Protein AF-A0A136WCU4-F1 (afdb_monomer)

Organism: NCBI:txid36847

InterPro domains:
  IPR000456 Large ribosomal subunit protein bL17 [MF_01368] (4-180)
  IPR000456 Large ribosomal subunit protein bL17 [PF01196] (19-180)
  IPR000456 Large ribosomal subunit protein bL17 [PTHR14413] (3-180)
  IPR036373 Large ribosomal subunit protein bL17 superfamily [G3DSA:3.90.1030.10] (2-180)
  IPR036373 Large ribosomal subunit protein bL17 superfamily [SSF64263] (2-180)

Structure (mmCIF, N/CA/C/O backbone):
data_AF-A0A136WCU4-F1
#
_entry.id   AF-A0A136WCU4-F1
#
loop_
_atom_site.group_PDB
_atom_site.id
_atom_site.type_symbol
_atom_site.label_atom_id
_atom_site.label_alt_id
_atom_site.label_comp_id
_atom_site.label_asym_id
_atom_site.label_entity_id
_atom_site.label_seq_id
_atom_site.pdbx_PDB_ins_code
_atom_site.Cartn_x
_atom_site.Cartn_y
_atom_site.Cartn_z
_atom_site.occupancy
_atom_site.B_iso_or_equiv
_atom_site.auth_seq_id
_atom_site.auth_comp_id
_atom_site.auth_asym_id
_atom_site.auth_atom_id
_atom_site.pdbx_PDB_model_num
ATOM 1 N N . MET A 1 1 ? 32.548 -11.029 -7.095 1.00 44.59 1 MET A N 1
ATOM 2 C CA . MET A 1 1 ? 31.681 -9.839 -7.270 1.00 44.59 1 MET A CA 1
ATOM 3 C C . MET A 1 1 ? 30.286 -10.159 -6.744 1.00 44.59 1 MET A C 1
ATOM 5 O O . MET A 1 1 ? 29.605 -10.978 -7.345 1.00 44.59 1 MET A O 1
ATOM 9 N N . HIS A 1 2 ? 29.850 -9.571 -5.626 1.00 55.06 2 HIS A N 1
ATOM 10 C CA . HIS A 1 2 ? 28.461 -9.727 -5.177 1.00 55.06 2 HIS A CA 1
ATOM 11 C C . HIS A 1 2 ? 27.546 -8.885 -6.073 1.00 55.06 2 HIS A C 1
ATOM 13 O O . HIS A 1 2 ? 27.591 -7.654 -6.037 1.00 55.06 2 HIS A O 1
ATOM 19 N N . ALA A 1 3 ? 26.736 -9.542 -6.905 1.00 59.09 3 ALA A N 1
ATOM 20 C CA . ALA A 1 3 ? 25.739 -8.862 -7.718 1.00 59.09 3 ALA A CA 1
ATOM 21 C C . ALA A 1 3 ? 24.751 -8.130 -6.799 1.00 59.09 3 ALA A C 1
ATOM 23 O O . ALA A 1 3 ? 24.166 -8.716 -5.886 1.00 59.09 3 ALA A O 1
ATOM 24 N N . SER A 1 4 ? 24.567 -6.830 -7.023 1.00 65.38 4 SER A N 1
ATOM 25 C CA . SER A 1 4 ? 23.583 -6.047 -6.281 1.00 65.38 4 SER A CA 1
ATOM 26 C C . SER A 1 4 ? 22.197 -6.615 -6.604 1.00 65.38 4 SER A C 1
ATOM 28 O O . SER A 1 4 ? 21.757 -6.524 -7.746 1.00 65.38 4 SER A O 1
ATOM 30 N N . GLY A 1 5 ? 21.494 -7.204 -5.632 1.00 81.25 5 GLY A N 1
ATOM 31 C CA . GLY A 1 5 ? 20.175 -7.840 -5.822 1.00 81.25 5 GLY A CA 1
ATOM 32 C C . GLY A 1 5 ? 19.015 -6.887 -6.174 1.00 81.25 5 GLY A C 1
ATOM 33 O O . GLY A 1 5 ? 17.860 -7.187 -5.877 1.00 81.25 5 GLY A O 1
ATOM 34 N N . TYR A 1 6 ? 19.308 -5.710 -6.734 1.00 86.31 6 TYR A N 1
ATOM 35 C CA . TYR A 1 6 ? 18.355 -4.683 -7.146 1.00 86.31 6 TYR A CA 1
ATOM 36 C C . TYR A 1 6 ? 18.928 -3.825 -8.285 1.00 86.31 6 TYR A C 1
ATOM 38 O O . TYR A 1 6 ? 20.135 -3.591 -8.371 1.00 86.31 6 TYR A O 1
ATOM 46 N N . ARG A 1 7 ? 18.055 -3.275 -9.135 1.00 91.06 7 ARG A N 1
ATOM 47 C CA . ARG A 1 7 ? 18.450 -2.331 -10.196 1.00 91.06 7 ARG A CA 1
ATOM 48 C C . ARG A 1 7 ? 18.682 -0.921 -9.648 1.00 91.06 7 ARG A C 1
ATOM 50 O O . ARG A 1 7 ? 17.898 -0.412 -8.850 1.00 91.06 7 ARG A O 1
ATOM 57 N N . LYS A 1 8 ? 19.723 -0.234 -10.138 1.00 90.69 8 LYS A N 1
ATOM 58 C CA . LYS A 1 8 ? 20.018 1.163 -9.752 1.00 90.69 8 LYS A CA 1
ATOM 59 C C . LYS A 1 8 ? 19.032 2.184 -10.340 1.00 90.69 8 LYS A C 1
ATOM 61 O O . LYS A 1 8 ? 18.871 3.251 -9.757 1.00 90.69 8 LYS A O 1
ATOM 66 N N . LEU A 1 9 ? 18.369 1.853 -11.455 1.00 92.31 9 LEU A N 1
ATOM 67 C CA . LEU A 1 9 ? 17.371 2.688 -12.150 1.00 92.31 9 LEU A CA 1
ATOM 68 C C . LEU A 1 9 ? 17.863 4.101 -12.528 1.00 92.31 9 LEU A C 1
ATOM 70 O O . LEU A 1 9 ? 17.045 5.005 -12.675 1.00 92.31 9 LEU A O 1
ATOM 74 N N . GLY A 1 10 ? 19.182 4.303 -12.637 1.00 93.06 10 GLY A N 1
ATOM 75 C CA . GLY A 1 10 ? 19.774 5.621 -12.892 1.00 93.06 10 GLY A CA 1
ATOM 76 C C . GLY A 1 10 ? 19.459 6.663 -11.810 1.00 93.06 10 GLY A C 1
ATOM 77 O O . GLY A 1 10 ? 19.387 7.846 -12.115 1.00 93.06 10 GLY A O 1
ATOM 78 N N . LYS A 1 11 ? 19.196 6.240 -10.564 1.00 94.94 11 LYS A N 1
ATOM 79 C CA . LYS A 1 11 ? 18.815 7.131 -9.455 1.00 94.94 11 LYS A CA 1
ATOM 80 C C . LYS A 1 11 ? 19.699 6.935 -8.231 1.00 94.94 11 LYS A C 1
ATOM 82 O O . LYS A 1 11 ? 20.112 5.812 -7.921 1.00 94.94 11 LYS A O 1
ATOM 87 N N . THR A 1 12 ? 19.911 8.025 -7.492 1.00 96.94 12 THR A N 1
ATOM 88 C CA . THR A 1 12 ? 20.533 7.976 -6.162 1.00 96.94 12 THR A CA 1
ATOM 89 C C . THR A 1 12 ? 19.658 7.178 -5.195 1.00 96.94 12 THR A C 1
ATOM 91 O O . THR A 1 12 ? 18.462 6.973 -5.422 1.00 96.94 12 THR A O 1
ATOM 94 N N . THR A 1 13 ? 20.243 6.691 -4.101 1.00 94.81 13 THR A N 1
ATOM 95 C CA . THR A 1 13 ? 19.531 5.833 -3.140 1.00 94.81 13 THR A CA 1
ATOM 96 C C . THR A 1 13 ? 18.240 6.464 -2.592 1.00 94.81 13 THR A C 1
ATOM 98 O O . THR A 1 13 ? 17.223 5.763 -2.613 1.00 94.81 13 THR A O 1
ATOM 101 N N . PRO A 1 14 ? 18.206 7.746 -2.163 1.00 97.00 14 PRO A N 1
ATOM 102 C CA . PRO A 1 14 ? 16.971 8.371 -1.680 1.00 97.00 14 PRO A CA 1
ATOM 103 C C . PRO A 1 14 ? 15.894 8.462 -2.767 1.00 97.00 14 PRO A C 1
ATOM 105 O O . PRO A 1 14 ? 14.764 8.023 -2.560 1.00 97.00 14 PRO A O 1
ATOM 108 N N . GLN A 1 15 ? 16.263 8.927 -3.965 1.00 97.56 15 GLN A N 1
ATOM 109 C CA . GLN A 1 15 ? 15.339 9.074 -5.095 1.00 97.56 15 GLN A CA 1
ATOM 110 C C . GLN A 1 15 ? 14.780 7.727 -5.563 1.00 97.56 15 GLN A C 1
ATOM 112 O O . GLN A 1 15 ? 13.595 7.609 -5.875 1.00 97.56 15 GLN A O 1
ATOM 117 N N . ARG A 1 16 ? 15.623 6.687 -5.599 1.00 96.38 16 ARG A N 1
ATOM 118 C CA . ARG A 1 16 ? 15.201 5.328 -5.953 1.00 96.38 16 ARG A CA 1
ATOM 119 C C . ARG A 1 16 ? 14.209 4.780 -4.933 1.00 96.38 16 ARG A C 1
ATOM 121 O O . ARG A 1 16 ? 13.190 4.223 -5.331 1.00 96.38 16 ARG A O 1
ATOM 128 N N . LYS A 1 17 ? 14.497 4.933 -3.634 1.00 95.88 17 LYS A N 1
ATOM 129 C CA . LYS A 1 17 ? 13.587 4.499 -2.565 1.00 95.88 17 LYS A CA 1
ATOM 130 C C . LYS A 1 17 ? 12.241 5.220 -2.674 1.00 95.88 17 LYS A C 1
ATOM 132 O O . LYS A 1 17 ? 11.222 4.542 -2.663 1.00 95.88 17 LYS A O 1
ATOM 137 N N . ALA A 1 18 ? 12.238 6.541 -2.852 1.00 97.69 18 ALA A N 1
ATOM 138 C CA . ALA A 1 18 ? 11.009 7.322 -2.996 1.00 97.69 18 ALA A CA 1
ATOM 139 C C . ALA A 1 18 ? 10.168 6.882 -4.207 1.00 97.69 18 ALA A C 1
ATOM 141 O O . ALA A 1 18 ? 8.975 6.617 -4.065 1.00 97.69 18 ALA A O 1
ATOM 142 N N . LEU A 1 19 ? 10.800 6.705 -5.376 1.00 97.62 19 LEU A N 1
ATOM 143 C CA . LEU A 1 19 ? 10.127 6.216 -6.584 1.00 97.62 19 LEU A CA 1
ATOM 144 C C . LEU A 1 19 ? 9.467 4.850 -6.355 1.00 97.62 19 LEU A C 1
ATOM 146 O O . LEU A 1 19 ? 8.300 4.666 -6.691 1.00 97.62 19 LEU A O 1
ATOM 150 N N . LEU A 1 20 ? 10.214 3.888 -5.803 1.00 97.69 20 LEU A N 1
ATOM 151 C CA . LEU A 1 20 ? 9.703 2.531 -5.605 1.00 97.69 20 LEU A CA 1
ATOM 152 C C . LEU A 1 20 ? 8.572 2.499 -4.573 1.00 97.69 20 LEU A C 1
ATOM 154 O O . LEU A 1 20 ? 7.568 1.837 -4.815 1.00 97.69 20 LEU A O 1
ATOM 158 N N . ARG A 1 21 ? 8.687 3.262 -3.478 1.00 98.06 21 ARG A N 1
ATOM 159 C CA . ARG A 1 21 ? 7.615 3.392 -2.477 1.00 98.06 21 ARG A CA 1
ATOM 160 C C . ARG A 1 21 ? 6.338 3.938 -3.091 1.00 98.06 21 ARG A C 1
ATOM 162 O O . ARG A 1 21 ? 5.270 3.380 -2.861 1.00 98.06 21 ARG A O 1
ATOM 169 N N . ASN A 1 22 ? 6.453 4.987 -3.904 1.00 98.19 22 ASN A N 1
ATOM 170 C CA . ASN A 1 22 ? 5.310 5.574 -4.591 1.00 98.19 22 ASN A CA 1
ATOM 171 C C . ASN A 1 22 ? 4.652 4.570 -5.549 1.00 98.19 22 ASN A C 1
ATOM 173 O O . ASN A 1 22 ? 3.450 4.348 -5.462 1.00 98.19 22 ASN A O 1
ATOM 177 N N . GLN A 1 23 ? 5.432 3.890 -6.395 1.00 98.25 23 GLN A N 1
ATOM 178 C CA . GLN A 1 23 ? 4.874 2.920 -7.341 1.00 98.25 23 GLN A CA 1
ATOM 179 C C . GLN A 1 23 ? 4.244 1.702 -6.657 1.00 98.25 23 GLN A C 1
ATOM 181 O O . GLN A 1 23 ? 3.182 1.257 -7.077 1.00 98.25 23 GLN A O 1
ATOM 186 N N . VAL A 1 24 ? 4.857 1.171 -5.598 1.00 98.56 24 VAL A N 1
ATOM 187 C CA . VAL A 1 24 ? 4.274 0.066 -4.820 1.00 98.56 24 VAL A CA 1
ATOM 188 C C . VAL A 1 24 ? 2.993 0.512 -4.117 1.00 98.56 24 VAL A C 1
ATOM 190 O O . VAL A 1 24 ? 2.011 -0.220 -4.158 1.00 98.56 24 VAL A O 1
ATOM 193 N N . THR A 1 25 ? 2.971 1.713 -3.528 1.00 98.44 25 THR A N 1
ATOM 194 C CA . THR A 1 25 ? 1.757 2.264 -2.900 1.00 98.44 25 THR A CA 1
ATOM 195 C C . THR A 1 25 ? 0.632 2.374 -3.929 1.00 98.44 25 THR A C 1
ATOM 197 O O . THR A 1 25 ? -0.451 1.850 -3.696 1.00 98.44 25 THR A O 1
ATOM 200 N N . ASN A 1 26 ? 0.909 2.943 -5.107 1.00 98.25 26 ASN A N 1
ATOM 201 C CA . ASN A 1 26 ? -0.080 3.064 -6.181 1.00 98.25 26 ASN A CA 1
ATOM 202 C C . ASN A 1 26 ? -0.554 1.700 -6.703 1.00 98.25 26 ASN A C 1
ATOM 204 O O . ASN A 1 26 ? -1.739 1.538 -6.976 1.00 98.25 26 ASN A O 1
ATOM 208 N N . LEU A 1 27 ? 0.342 0.712 -6.825 1.00 98.50 27 LEU A N 1
ATOM 209 C CA . LEU A 1 27 ? -0.033 -0.650 -7.221 1.00 98.50 27 LEU A CA 1
ATOM 210 C C . LEU A 1 27 ? -0.983 -1.288 -6.206 1.00 98.50 27 LEU A C 1
ATOM 212 O O . LEU A 1 27 ? -1.984 -1.871 -6.603 1.00 98.50 27 LEU A O 1
ATOM 216 N N . LEU A 1 28 ? -0.679 -1.188 -4.913 1.00 98.00 28 LEU A N 1
ATOM 217 C CA . LEU A 1 28 ? -1.496 -1.800 -3.862 1.00 98.00 28 LEU A CA 1
ATOM 218 C C . LEU A 1 28 ? -2.813 -1.050 -3.638 1.00 98.00 28 LEU A C 1
ATOM 220 O O . LEU A 1 28 ? -3.805 -1.659 -3.253 1.00 98.00 28 LEU A O 1
ATOM 224 N N . TYR A 1 29 ? -2.835 0.254 -3.914 1.00 97.69 29 TYR A N 1
ATOM 225 C CA . TYR A 1 29 ? -4.033 1.074 -3.803 1.00 97.69 29 TYR A CA 1
ATOM 226 C C . TYR A 1 29 ? -4.991 0.882 -4.992 1.00 97.69 29 TYR A C 1
ATOM 228 O O . TYR A 1 29 ? -6.172 0.619 -4.784 1.00 97.69 29 TYR A O 1
ATOM 236 N N . HIS A 1 30 ? -4.489 0.955 -6.231 1.00 96.81 30 HIS A N 1
ATOM 237 C CA . HIS A 1 30 ? -5.312 0.861 -7.447 1.00 96.81 30 HIS A CA 1
ATOM 238 C C . HIS A 1 30 ? -5.437 -0.559 -8.019 1.00 96.81 30 HIS A C 1
ATOM 240 O O . HIS A 1 30 ? -6.233 -0.795 -8.923 1.00 96.81 30 HIS A O 1
ATOM 246 N N . GLY A 1 31 ? -4.607 -1.502 -7.572 1.00 97.62 31 GLY A N 1
ATOM 247 C CA . GLY A 1 31 ? -4.539 -2.870 -8.095 1.00 97.62 31 GLY A CA 1
ATOM 248 C C . GLY A 1 31 ? -3.777 -3.023 -9.417 1.00 97.62 31 GLY A C 1
ATOM 249 O O . GLY A 1 31 ? -3.355 -4.130 -9.746 1.00 97.62 31 GLY A O 1
ATOM 250 N N . LYS A 1 32 ? -3.552 -1.936 -10.166 1.00 98.12 32 LYS A N 1
ATOM 251 C CA . LYS A 1 32 ? -2.838 -1.935 -11.451 1.00 98.12 32 LYS A CA 1
ATOM 252 C C . LYS A 1 32 ? -2.174 -0.591 -11.722 1.00 98.12 32 LYS A C 1
ATOM 254 O O . LYS A 1 32 ? -2.787 0.453 -11.525 1.00 98.12 32 LYS A O 1
ATOM 259 N N . ILE A 1 33 ? -0.941 -0.611 -12.231 1.00 98.44 33 ILE A N 1
ATOM 260 C CA . ILE A 1 33 ? -0.241 0.596 -12.697 1.00 98.44 33 ILE A CA 1
ATOM 261 C C . ILE A 1 33 ? 0.499 0.355 -14.014 1.00 98.44 33 ILE A C 1
ATOM 263 O O . ILE A 1 33 ? 0.986 -0.744 -14.288 1.00 98.44 33 ILE A O 1
ATOM 267 N N . LYS A 1 34 ? 0.632 1.416 -14.814 1.00 98.06 34 LYS A N 1
ATOM 268 C CA . LYS A 1 34 ? 1.477 1.452 -16.014 1.00 98.06 34 LYS A CA 1
ATOM 269 C C . LYS A 1 34 ? 2.865 1.987 -15.656 1.00 98.06 34 LYS A C 1
ATOM 271 O O . LYS A 1 34 ? 2.982 3.023 -15.005 1.00 98.06 34 LYS A O 1
ATOM 276 N N . THR A 1 35 ? 3.928 1.294 -16.054 1.00 97.50 35 THR A N 1
ATOM 277 C CA . THR A 1 35 ? 5.318 1.718 -15.801 1.00 97.50 35 THR A CA 1
ATOM 278 C C . THR A 1 35 ? 6.272 1.073 -16.812 1.00 97.50 35 THR A C 1
ATOM 280 O O . THR A 1 35 ? 5.841 0.332 -17.688 1.00 97.50 35 THR A O 1
ATOM 283 N N . THR A 1 36 ? 7.576 1.335 -16.718 1.00 97.00 36 THR A N 1
ATOM 284 C CA . THR A 1 36 ? 8.573 0.640 -17.546 1.00 97.00 36 THR A CA 1
ATOM 285 C C . THR A 1 36 ? 8.861 -0.759 -17.005 1.00 97.00 36 THR A C 1
ATOM 287 O O . THR A 1 36 ? 8.817 -0.984 -15.792 1.00 97.00 36 THR A O 1
ATOM 290 N N . GLU A 1 37 ? 9.240 -1.697 -17.876 1.00 96.88 37 GLU A N 1
ATOM 291 C CA . GLU A 1 37 ? 9.542 -3.084 -17.484 1.00 96.88 37 GLU A CA 1
ATOM 292 C C . GLU A 1 37 ? 10.589 -3.161 -16.358 1.00 96.88 37 GLU A C 1
ATOM 294 O O . GLU A 1 37 ? 10.447 -3.911 -15.388 1.00 96.88 37 GLU A O 1
ATOM 299 N N . THR A 1 38 ? 11.638 -2.342 -16.457 1.00 95.88 38 THR A N 1
ATOM 300 C CA . THR A 1 38 ? 12.725 -2.282 -15.472 1.00 95.88 38 THR A CA 1
ATOM 301 C C . THR A 1 38 ? 12.241 -1.860 -14.088 1.00 95.88 38 THR A C 1
ATOM 303 O O . THR A 1 38 ? 12.689 -2.424 -13.090 1.00 95.88 38 THR A O 1
ATOM 306 N N . ARG A 1 39 ? 11.308 -0.903 -14.021 1.00 97.12 39 ARG A N 1
ATOM 307 C CA . ARG A 1 39 ? 10.692 -0.446 -12.771 1.00 97.12 39 ARG A CA 1
ATOM 308 C C . ARG A 1 39 ? 9.704 -1.480 -12.240 1.00 97.12 39 ARG A C 1
ATOM 310 O O . ARG A 1 39 ? 9.768 -1.806 -11.060 1.00 97.12 39 ARG A O 1
ATOM 317 N N . ALA A 1 40 ? 8.862 -2.058 -13.100 1.00 98.12 40 ALA A N 1
ATOM 318 C CA . ALA A 1 40 ? 7.891 -3.083 -12.712 1.00 98.12 40 ALA A CA 1
ATOM 319 C C . ALA A 1 40 ? 8.548 -4.291 -12.035 1.00 98.12 40 ALA A C 1
ATOM 321 O O . ALA A 1 40 ? 8.037 -4.779 -11.032 1.00 98.12 40 ALA A O 1
ATOM 322 N N . LYS A 1 41 ? 9.711 -4.746 -12.522 1.00 97.06 41 LYS A N 1
ATOM 323 C CA . LYS A 1 41 ? 10.448 -5.858 -11.895 1.00 97.06 41 LYS A CA 1
ATOM 324 C C . LYS A 1 41 ? 10.911 -5.533 -10.467 1.00 97.06 41 LYS A C 1
ATOM 326 O O . LYS A 1 41 ? 10.884 -6.414 -9.611 1.00 97.06 41 LYS A O 1
ATOM 331 N N . GLU A 1 42 ? 11.295 -4.286 -10.188 1.00 97.25 42 GLU A N 1
ATOM 332 C CA . GLU A 1 42 ? 11.630 -3.851 -8.823 1.00 97.25 42 GLU A CA 1
ATOM 333 C C . GLU A 1 42 ? 10.387 -3.665 -7.948 1.00 97.25 42 GLU A C 1
ATOM 335 O O . GLU A 1 42 ? 10.406 -4.052 -6.781 1.00 97.25 42 GLU A O 1
ATOM 340 N N . VAL A 1 43 ? 9.302 -3.122 -8.511 1.00 98.06 43 VAL A N 1
ATOM 341 C CA . VAL A 1 43 ? 8.011 -2.977 -7.820 1.00 98.06 43 VAL A CA 1
ATOM 342 C C . VAL A 1 43 ? 7.472 -4.347 -7.416 1.00 98.06 43 VAL A C 1
ATOM 344 O O . VAL A 1 43 ? 7.177 -4.537 -6.241 1.00 98.06 43 VAL A O 1
ATOM 347 N N . ARG A 1 44 ? 7.443 -5.326 -8.334 1.00 98.00 44 ARG A N 1
ATOM 348 C CA . ARG A 1 44 ? 7.066 -6.725 -8.059 1.00 98.00 44 ARG A CA 1
ATOM 349 C C . ARG A 1 44 ? 7.850 -7.278 -6.873 1.00 98.00 44 ARG A C 1
ATOM 351 O O . ARG A 1 44 ? 7.252 -7.740 -5.913 1.00 98.00 44 ARG A O 1
ATOM 358 N N . ARG A 1 45 ? 9.185 -7.181 -6.892 1.00 96.56 45 ARG A N 1
ATOM 359 C CA . ARG A 1 45 ? 10.050 -7.725 -5.825 1.00 96.56 45 ARG A CA 1
ATOM 360 C C . ARG A 1 45 ? 9.665 -7.225 -4.428 1.00 96.56 45 ARG A C 1
ATOM 362 O O . ARG A 1 45 ? 9.873 -7.936 -3.448 1.00 96.56 45 ARG A O 1
ATOM 369 N N . ILE A 1 46 ? 9.168 -5.995 -4.329 1.00 97.31 46 ILE A N 1
ATOM 370 C CA . ILE A 1 46 ? 8.779 -5.378 -3.061 1.00 97.31 46 ILE A CA 1
ATOM 371 C C . ILE A 1 46 ? 7.314 -5.676 -2.738 1.00 97.31 46 ILE A C 1
ATOM 373 O O . ILE A 1 46 ? 7.029 -6.116 -1.628 1.00 97.31 46 ILE A O 1
ATOM 377 N N . ALA A 1 47 ? 6.411 -5.492 -3.702 1.00 98.12 47 ALA A N 1
ATOM 378 C CA . ALA A 1 47 ? 4.984 -5.750 -3.544 1.00 98.12 47 ALA A CA 1
ATOM 379 C C . ALA A 1 47 ? 4.715 -7.195 -3.105 1.00 98.12 47 ALA A C 1
ATOM 381 O O . ALA A 1 47 ? 3.959 -7.401 -2.163 1.00 98.12 47 ALA A O 1
ATOM 382 N N . GLU A 1 48 ? 5.405 -8.178 -3.695 1.00 97.94 48 GLU A N 1
ATOM 383 C CA . GLU A 1 48 ? 5.267 -9.591 -3.317 1.00 97.94 48 GLU A CA 1
ATOM 384 C C . GLU A 1 48 ? 5.560 -9.810 -1.824 1.00 97.94 48 GLU A C 1
ATOM 386 O O . GLU A 1 48 ? 4.814 -10.501 -1.139 1.00 97.94 48 GLU A O 1
ATOM 391 N N . LYS A 1 49 ? 6.600 -9.159 -1.285 1.00 97.50 49 LYS A N 1
ATOM 392 C CA . LYS A 1 49 ? 6.958 -9.275 0.138 1.00 97.50 49 LYS A CA 1
ATOM 393 C C . LYS A 1 49 ? 5.909 -8.649 1.051 1.00 97.50 49 LYS A C 1
ATOM 395 O O . LYS A 1 49 ? 5.584 -9.230 2.081 1.00 97.50 49 LYS A O 1
ATOM 400 N N . LEU A 1 50 ? 5.400 -7.471 0.688 1.00 98.12 50 LEU A N 1
ATOM 401 C CA . LEU A 1 50 ? 4.378 -6.782 1.480 1.00 98.12 50 LEU A CA 1
ATOM 402 C C . LEU A 1 50 ? 3.056 -7.557 1.475 1.00 98.12 50 LEU A C 1
ATOM 404 O O . LEU A 1 50 ? 2.431 -7.687 2.523 1.00 98.12 50 LEU A O 1
ATOM 408 N N . ILE A 1 51 ? 2.665 -8.121 0.328 1.00 98.19 51 ILE A N 1
ATOM 409 C CA . ILE A 1 51 ? 1.469 -8.964 0.226 1.00 98.19 51 ILE A CA 1
ATOM 410 C C . ILE A 1 51 ? 1.642 -10.230 1.069 1.00 98.19 51 ILE A C 1
ATOM 412 O O . ILE A 1 51 ? 0.743 -10.542 1.837 1.00 98.19 51 ILE A O 1
ATOM 416 N N . THR A 1 52 ? 2.802 -10.900 1.038 1.00 98.06 52 THR A N 1
ATOM 417 C CA . THR A 1 52 ? 3.059 -12.060 1.916 1.00 98.06 52 THR A CA 1
ATOM 418 C C . THR A 1 52 ? 2.884 -11.720 3.397 1.00 98.06 52 THR A C 1
ATOM 420 O O . THR A 1 52 ? 2.254 -12.484 4.126 1.00 98.06 52 THR A O 1
ATOM 423 N N . ILE A 1 53 ? 3.421 -10.580 3.851 1.00 97.81 53 ILE A N 1
ATOM 424 C CA . ILE A 1 53 ? 3.261 -10.124 5.241 1.00 97.81 53 ILE A CA 1
ATOM 425 C C . ILE A 1 53 ? 1.774 -9.927 5.568 1.00 97.81 53 ILE A C 1
ATOM 427 O O . ILE A 1 53 ? 1.306 -10.395 6.604 1.00 97.81 53 ILE A O 1
ATOM 431 N N . ALA A 1 54 ? 1.028 -9.274 4.674 1.00 97.88 54 ALA A N 1
ATOM 432 C CA . ALA A 1 54 ? -0.396 -9.029 4.866 1.00 97.88 54 ALA A CA 1
ATOM 433 C C . ALA A 1 54 ? -1.216 -10.330 4.892 1.00 97.88 54 ALA A C 1
ATOM 435 O O . ALA A 1 54 ? -2.037 -10.506 5.785 1.00 97.88 54 ALA A O 1
ATOM 436 N N . VAL A 1 55 ? -0.962 -11.260 3.964 1.00 97.75 55 VAL A N 1
ATOM 437 C CA . VAL A 1 55 ? -1.636 -12.570 3.886 1.00 97.75 55 VAL A CA 1
ATOM 438 C C . VAL A 1 55 ? -1.416 -13.379 5.157 1.00 97.75 55 VAL A C 1
ATOM 440 O O . VAL A 1 55 ? -2.370 -13.932 5.695 1.00 97.75 55 VAL A O 1
ATOM 443 N N . LYS A 1 56 ? -0.180 -13.408 5.668 1.00 96.44 56 LYS A N 1
ATOM 444 C CA . LYS A 1 56 ? 0.166 -14.167 6.873 1.00 96.44 56 LYS A CA 1
ATOM 445 C C . LYS 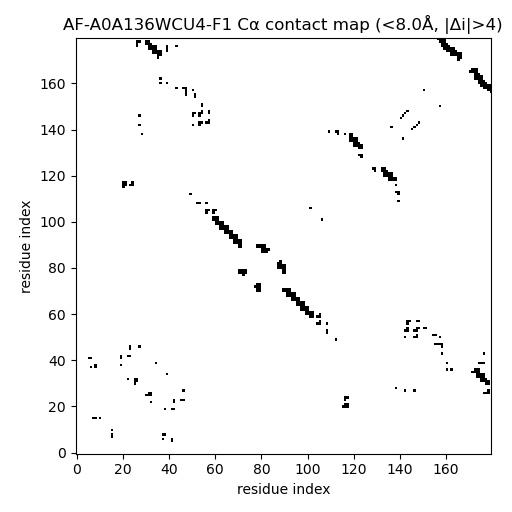A 1 56 ? -0.556 -13.661 8.126 1.00 96.44 56 LYS A C 1
ATOM 447 O O . LYS A 1 56 ? -0.900 -14.460 8.988 1.00 96.44 56 LYS A O 1
ATOM 452 N N . GLU A 1 57 ? -0.769 -12.352 8.237 1.00 97.12 57 GLU A N 1
ATOM 453 C CA . GLU A 1 57 ? -1.263 -11.722 9.469 1.00 97.12 57 GLU A CA 1
ATOM 454 C C . GLU A 1 57 ? -2.715 -11.222 9.368 1.00 97.12 57 GLU A C 1
ATOM 456 O O . GLU A 1 57 ? -3.204 -10.604 10.314 1.00 97.12 57 GLU A O 1
ATOM 461 N N . LYS A 1 58 ? -3.426 -11.471 8.255 1.00 95.19 58 LYS A N 1
ATOM 462 C CA . LYS A 1 58 ? -4.760 -10.889 8.009 1.00 95.19 58 LYS A CA 1
ATOM 463 C C . LYS A 1 58 ? -5.779 -11.201 9.112 1.00 95.19 58 LYS A C 1
ATOM 465 O O . LYS A 1 58 ? -6.532 -10.309 9.486 1.00 95.19 58 LYS A O 1
ATOM 470 N N . ASP A 1 59 ? -5.754 -12.425 9.647 1.00 95.50 59 ASP A N 1
ATOM 471 C CA . ASP A 1 59 ? -6.717 -12.937 10.639 1.00 95.50 59 ASP A CA 1
ATOM 472 C C . ASP A 1 59 ? -6.217 -12.800 12.081 1.00 95.50 59 ASP A C 1
ATOM 474 O O . ASP A 1 59 ? -6.864 -13.234 13.031 1.00 95.50 59 ASP A O 1
ATOM 478 N N . ASN A 1 60 ? -5.039 -12.208 12.274 1.00 96.06 60 ASN A N 1
ATOM 479 C CA . ASN A 1 60 ? -4.399 -12.159 13.577 1.00 96.06 60 ASN A CA 1
ATOM 480 C C . ASN A 1 60 ? -4.823 -10.913 14.372 1.00 96.06 60 ASN A C 1
ATOM 482 O O . ASN A 1 60 ? -4.037 -10.009 14.668 1.00 96.06 60 ASN A O 1
ATOM 486 N N . PHE A 1 61 ? -6.107 -10.862 14.704 1.00 96.12 61 PHE A N 1
ATOM 487 C CA . PHE A 1 61 ? -6.719 -9.805 15.501 1.00 96.12 61 PHE A CA 1
ATOM 488 C C . PHE A 1 61 ? -7.690 -10.377 16.533 1.00 96.12 61 PHE A C 1
ATOM 490 O O . PHE A 1 61 ? -7.959 -11.578 16.570 1.00 96.12 61 PHE A O 1
ATOM 497 N N . GLU A 1 62 ? -8.154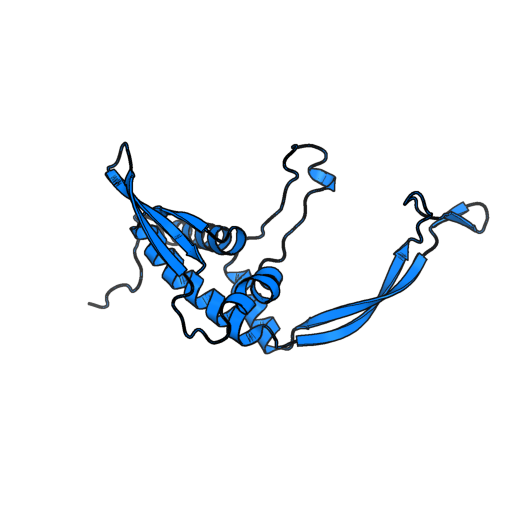 -9.512 17.421 1.00 95.12 62 GLU A N 1
ATOM 498 C CA . GLU A 1 62 ? -9.255 -9.763 18.344 1.00 95.12 62 GLU A CA 1
ATOM 499 C C . GLU A 1 62 ? -10.347 -8.719 18.107 1.00 95.12 62 GLU A C 1
ATOM 501 O O . GLU A 1 62 ? -10.060 -7.572 17.763 1.00 95.12 62 GLU A O 1
ATOM 506 N N . GLU A 1 63 ? -11.604 -9.117 18.249 1.00 93.94 63 GLU A N 1
ATOM 507 C CA . GLU A 1 63 ? -12.729 -8.194 18.164 1.00 93.94 63 GLU A CA 1
ATOM 508 C C . GLU A 1 63 ? -13.046 -7.677 19.562 1.00 93.94 63 GLU A C 1
ATOM 510 O O . GLU A 1 63 ? -13.284 -8.454 20.486 1.00 93.94 63 GLU A O 1
ATOM 515 N N . VAL A 1 64 ? -13.009 -6.355 19.726 1.00 92.44 64 VAL A N 1
ATOM 516 C CA . VAL A 1 64 ? -13.301 -5.698 21.002 1.00 92.44 64 VAL A CA 1
ATOM 517 C C . VAL A 1 64 ? -14.507 -4.790 20.816 1.00 92.44 64 VAL A C 1
ATOM 519 O O . VAL A 1 64 ? -14.534 -3.963 19.900 1.00 92.44 64 VAL A O 1
ATOM 522 N N . GLU A 1 65 ? -15.502 -4.928 21.694 1.00 91.44 65 GLU A N 1
ATOM 523 C CA . GLU A 1 65 ? -16.598 -3.967 21.791 1.00 91.44 65 GLU A CA 1
ATOM 524 C C . GLU A 1 65 ? -16.089 -2.684 22.449 1.00 91.44 65 GLU A C 1
ATOM 526 O O . GLU A 1 65 ? -15.673 -2.680 23.607 1.00 91.44 65 GLU A O 1
ATOM 531 N N . VA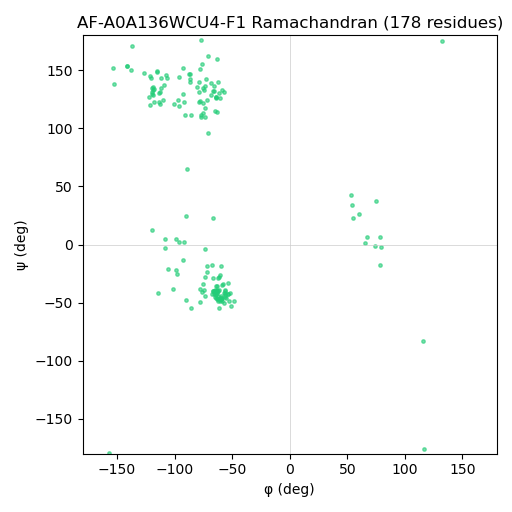L A 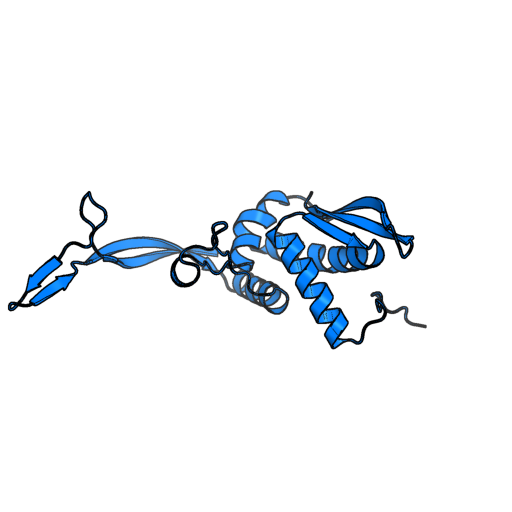1 66 ? -16.142 -1.579 21.713 1.00 88.81 66 VAL A N 1
ATOM 532 C CA . VAL A 1 66 ? -15.818 -0.251 22.232 1.00 88.81 66 VAL A CA 1
ATOM 533 C C . VAL A 1 66 ? -17.089 0.585 22.251 1.00 88.81 66 VAL A C 1
ATOM 535 O O . VAL A 1 66 ? -17.828 0.655 21.265 1.00 88.81 66 VAL A O 1
ATOM 538 N N . THR A 1 67 ? -17.355 1.237 23.379 1.00 88.06 67 THR A N 1
ATOM 539 C CA . THR A 1 67 ? -18.449 2.199 23.507 1.00 88.06 67 THR A CA 1
ATOM 540 C C . THR A 1 67 ? -18.038 3.530 22.884 1.00 88.06 67 THR A C 1
ATOM 542 O O . THR A 1 67 ? -17.029 4.135 23.242 1.00 88.06 67 THR A O 1
ATOM 545 N N . ALA A 1 68 ? -18.816 3.997 21.910 1.00 85.50 68 ALA A N 1
ATOM 546 C CA . ALA A 1 68 ? -18.595 5.274 21.246 1.00 85.50 68 ALA A CA 1
ATOM 547 C C . ALA A 1 68 ? -19.802 6.190 21.453 1.00 85.50 68 ALA A C 1
ATOM 549 O O . ALA A 1 68 ? -20.936 5.815 21.156 1.00 85.50 68 ALA A O 1
ATOM 550 N N . LYS A 1 69 ? -19.551 7.425 21.899 1.00 86.81 69 LYS A N 1
ATOM 551 C CA . LYS A 1 69 ? -20.577 8.471 21.973 1.00 86.81 69 LYS A CA 1
ATOM 552 C C . LYS A 1 69 ? -20.819 9.036 20.580 1.00 86.81 69 LYS A C 1
ATOM 554 O O . LYS A 1 69 ? -19.954 9.704 20.010 1.00 86.81 69 LYS A O 1
ATOM 559 N N . VAL A 1 70 ? -21.991 8.767 20.017 1.00 85.12 70 VAL A N 1
ATOM 560 C CA . VAL A 1 70 ? -22.388 9.258 18.694 1.00 85.12 70 VAL A CA 1
ATOM 561 C C . VAL A 1 70 ? -23.520 10.258 18.869 1.00 85.12 70 VAL A C 1
ATOM 563 O O . VAL A 1 70 ? -24.444 10.031 19.636 1.00 85.12 70 VAL A O 1
ATOM 566 N N . ALA A 1 71 ? -23.448 11.398 18.181 1.00 85.69 71 ALA A N 1
ATOM 567 C CA . ALA A 1 71 ? -24.514 12.392 18.261 1.00 85.69 71 ALA A CA 1
ATOM 568 C C . ALA A 1 71 ? -25.813 11.815 17.684 1.00 85.69 71 ALA A C 1
ATOM 570 O O . ALA A 1 71 ? -25.823 11.386 16.525 1.00 85.69 71 ALA A O 1
ATOM 571 N N . LYS A 1 72 ? -26.894 11.871 18.464 1.00 85.75 72 LYS A N 1
ATOM 572 C CA . LYS A 1 72 ? -28.227 11.459 18.035 1.00 85.75 72 LYS A CA 1
ATOM 573 C C . LYS A 1 72 ? -28.665 12.327 16.861 1.00 85.75 72 LYS A C 1
ATOM 575 O O . LYS A 1 72 ? -28.541 13.557 16.908 1.00 85.75 72 LYS A O 1
ATOM 580 N N . LYS A 1 73 ? -29.134 11.699 15.785 1.00 86.12 73 LYS A N 1
ATOM 581 C CA . LYS A 1 73 ? -29.634 12.386 14.588 1.00 86.12 73 LYS A CA 1
ATOM 582 C C . LYS A 1 73 ? -31.137 12.175 14.451 1.00 86.12 73 LYS A C 1
ATOM 584 O O . LYS A 1 73 ? -31.634 11.106 14.787 1.00 86.12 73 LYS A O 1
ATOM 589 N N . ASP A 1 74 ? -31.840 13.197 13.979 1.00 86.00 74 ASP A N 1
ATOM 590 C CA . ASP A 1 74 ? -33.245 13.095 13.584 1.00 86.00 74 ASP A CA 1
ATOM 591 C C . ASP A 1 74 ? -33.394 12.421 12.205 1.00 86.00 74 ASP A C 1
ATOM 593 O O . ASP A 1 74 ? -32.404 12.128 11.528 1.00 86.00 74 ASP A O 1
ATOM 597 N N . ALA A 1 75 ? -34.636 12.193 11.768 1.00 81.62 75 ALA A N 1
ATOM 598 C CA . ALA A 1 75 ? -34.942 11.581 10.470 1.00 81.62 75 ALA A CA 1
ATOM 599 C C . ALA A 1 75 ? -34.396 12.377 9.264 1.00 81.62 75 ALA A C 1
ATOM 601 O O . ALA A 1 75 ? -34.232 11.821 8.182 1.00 81.62 75 ALA A O 1
ATOM 602 N N . SER A 1 76 ? -34.069 13.661 9.451 1.00 76.50 76 SER A N 1
ATOM 603 C CA . SER A 1 76 ? -33.461 14.530 8.433 1.00 76.50 76 SER A CA 1
ATOM 604 C C . SER A 1 76 ? -31.924 14.531 8.469 1.00 76.50 76 SER A C 1
ATOM 606 O O . SER A 1 76 ? -31.272 15.243 7.705 1.00 76.50 76 SER A O 1
ATOM 608 N N . GLY A 1 77 ? -31.320 13.733 9.359 1.00 76.69 77 GLY A N 1
ATOM 609 C CA . GLY A 1 77 ? -29.872 13.614 9.523 1.00 76.69 77 GLY A CA 1
ATOM 610 C C . GLY A 1 77 ? -29.229 14.759 10.314 1.00 76.69 77 GLY A C 1
ATOM 611 O O . GLY A 1 77 ? -27.996 14.809 10.427 1.00 76.69 77 GLY A O 1
ATOM 612 N N . LYS A 1 78 ? -30.030 15.666 10.886 1.00 82.38 78 LYS A N 1
ATOM 613 C CA . LYS A 1 78 ? -29.555 16.783 11.706 1.00 82.38 78 LYS A CA 1
ATOM 614 C C . LYS A 1 78 ? -29.394 16.329 13.155 1.00 82.38 78 LYS A C 1
ATOM 616 O O . LYS A 1 78 ? -30.104 15.462 13.648 1.00 82.38 78 LYS A O 1
ATOM 621 N N . ARG A 1 79 ? -28.403 16.894 13.849 1.00 87.56 79 ARG A N 1
ATOM 622 C CA . ARG A 1 79 ? -28.132 16.583 15.261 1.00 87.56 79 ARG A CA 1
ATOM 623 C C . ARG A 1 79 ? -29.303 17.021 16.138 1.00 87.56 79 ARG A C 1
ATOM 625 O O . ARG A 1 79 ? -29.663 18.200 16.112 1.00 87.56 79 ARG A O 1
ATOM 632 N N . VAL A 1 80 ? -29.811 16.100 16.950 1.00 86.06 80 VAL A N 1
ATOM 633 C CA . VAL A 1 80 ? -30.817 16.386 17.972 1.00 86.06 80 VAL A CA 1
ATOM 634 C C . VAL A 1 80 ? -30.176 17.247 19.055 1.00 86.06 80 VAL A C 1
ATOM 636 O O . VAL A 1 80 ? -29.093 16.939 19.564 1.00 86.06 80 VAL A O 1
ATOM 639 N N . LYS A 1 81 ? -30.831 18.365 19.371 1.00 86.25 81 LYS A N 1
ATOM 640 C CA . LYS A 1 81 ? -30.410 19.283 20.427 1.00 86.25 81 LYS A CA 1
ATOM 641 C C . LYS A 1 81 ? -31.489 19.367 21.492 1.00 86.25 81 LYS A C 1
ATOM 643 O O . LYS A 1 81 ? -32.654 19.547 21.154 1.00 86.25 81 LYS A O 1
ATOM 648 N N . GLU A 1 82 ? -31.074 19.323 22.745 1.00 87.62 82 GLU A N 1
ATOM 649 C CA . GLU A 1 82 ? -31.928 19.509 23.913 1.00 87.62 82 GLU A CA 1
ATOM 650 C C . GLU A 1 82 ? -31.512 20.784 24.655 1.00 87.62 82 GLU A C 1
ATOM 652 O O . GLU A 1 82 ? -30.353 21.202 24.586 1.00 87.62 82 GLU A O 1
ATOM 657 N N . VAL A 1 83 ? -32.458 21.458 25.311 1.00 83.56 83 VAL A N 1
ATOM 658 C CA . VAL A 1 83 ? -32.166 22.658 26.103 1.00 83.56 83 VAL A CA 1
ATOM 659 C C . VAL A 1 83 ? -31.876 22.232 27.534 1.00 83.56 83 VAL A C 1
ATOM 661 O O . VAL A 1 83 ? -32.780 21.822 28.250 1.00 83.56 83 VAL A O 1
ATOM 664 N N . VAL A 1 84 ? -30.624 22.381 27.961 1.00 80.25 84 VAL A N 1
ATOM 665 C CA . VAL A 1 84 ? -30.203 22.155 29.347 1.00 80.25 84 VAL A CA 1
ATOM 666 C C . VAL A 1 84 ? -29.681 23.484 29.884 1.00 80.25 84 VAL A C 1
ATOM 668 O O . VAL A 1 84 ? -28.791 24.091 29.285 1.00 80.25 84 VAL A O 1
ATOM 671 N N . ASN A 1 85 ? -30.263 23.978 30.980 1.00 78.69 85 ASN A N 1
ATOM 672 C CA . ASN A 1 85 ? -29.907 25.262 31.606 1.00 78.69 85 ASN A CA 1
ATOM 673 C C . ASN A 1 85 ? -29.937 26.458 30.628 1.00 78.69 85 ASN A C 1
ATOM 675 O O . ASN A 1 85 ? -29.013 27.269 30.578 1.00 78.69 85 ASN A O 1
ATOM 679 N N . GLY A 1 86 ? -30.967 26.527 29.776 1.00 82.69 86 GLY A N 1
ATOM 680 C CA . GLY A 1 86 ? -31.144 27.603 28.790 1.00 82.69 86 GLY A CA 1
ATOM 681 C C . GLY A 1 86 ? -30.206 27.547 27.574 1.00 82.69 86 GLY A C 1
ATOM 682 O O . GLY A 1 86 ? -30.338 28.366 26.664 1.00 82.69 86 GLY A O 1
ATOM 683 N N . LYS A 1 87 ? -29.285 26.573 27.499 1.00 80.06 87 LYS A N 1
ATOM 684 C CA . LYS A 1 87 ? -28.371 26.377 26.360 1.00 80.06 87 LYS A CA 1
ATOM 685 C C . LYS A 1 87 ? -28.740 25.118 25.572 1.00 80.06 87 LYS A C 1
ATOM 687 O O . LYS A 1 87 ? -29.019 24.070 26.143 1.00 80.06 87 LYS A O 1
ATOM 692 N N . LYS A 1 88 ? -28.714 25.207 24.236 1.00 84.69 88 LYS A N 1
ATOM 693 C CA . LYS A 1 88 ? -28.953 24.065 23.333 1.00 84.69 88 LYS A CA 1
ATOM 694 C C . LYS A 1 88 ? -27.708 23.173 23.259 1.00 84.69 88 LYS A C 1
ATOM 696 O O . LYS A 1 88 ? -26.719 23.563 22.635 1.00 84.69 88 LYS A O 1
ATOM 701 N N . VAL A 1 89 ? -27.775 21.975 23.828 1.00 84.50 89 VAL A N 1
ATOM 702 C CA . VAL A 1 89 ? -26.696 20.974 23.857 1.00 84.50 89 VAL A CA 1
ATOM 703 C C . VAL A 1 89 ? -27.032 19.817 22.911 1.00 84.50 89 VAL A C 1
ATOM 705 O O . VAL A 1 89 ? -28.196 19.499 22.704 1.00 84.50 89 VAL A O 1
ATOM 708 N N . THR A 1 90 ? -26.024 19.216 22.270 1.00 84.00 90 THR A N 1
ATOM 709 C CA . THR A 1 90 ? -26.227 18.045 21.392 1.00 84.00 90 THR A CA 1
ATOM 710 C C . THR A 1 90 ? -26.388 16.786 22.234 1.00 84.00 90 THR A C 1
ATOM 712 O O . THR A 1 90 ? -25.552 16.537 23.100 1.00 84.00 90 THR A O 1
ATOM 715 N N . VAL A 1 91 ? -27.418 15.992 21.946 1.00 86.25 91 VAL A N 1
ATOM 716 C CA . VAL A 1 91 ? -27.651 14.704 22.611 1.00 86.25 91 VAL A CA 1
ATOM 717 C C . VAL A 1 91 ? -26.760 13.636 21.974 1.00 86.25 91 VAL A C 1
ATOM 719 O O . VAL A 1 91 ? -26.630 13.580 20.747 1.00 86.25 91 VAL A O 1
ATOM 722 N N . TYR A 1 92 ? -26.129 12.802 22.799 1.00 86.00 92 TYR A N 1
ATOM 723 C CA . TYR A 1 92 ? -25.276 11.698 22.362 1.00 86.00 92 TYR A CA 1
ATOM 724 C C . TYR A 1 92 ? -25.858 10.375 22.849 1.00 86.00 92 TYR A C 1
ATOM 726 O O . TYR A 1 92 ? -26.177 10.255 24.027 1.00 86.00 92 TYR A O 1
ATOM 734 N N . ASP A 1 93 ? -25.935 9.397 21.954 1.00 85.38 93 ASP A N 1
ATOM 735 C CA . ASP A 1 93 ? -26.251 8.014 22.290 1.00 85.38 93 ASP A CA 1
ATOM 736 C C . ASP A 1 93 ? -24.942 7.224 22.444 1.00 85.38 93 ASP A C 1
ATOM 738 O O . ASP A 1 93 ? -23.959 7.457 21.724 1.00 85.38 93 ASP A O 1
ATOM 742 N N . GLU A 1 94 ? -24.917 6.286 23.388 1.00 85.69 94 GLU A N 1
ATOM 743 C CA . GLU A 1 94 ? -23.815 5.337 23.531 1.00 85.69 94 GLU A CA 1
ATOM 744 C C . GLU A 1 94 ? -24.056 4.149 22.607 1.00 85.69 94 GLU A C 1
ATOM 746 O O . GLU A 1 94 ? -24.984 3.364 22.788 1.00 85.69 94 GLU A O 1
ATOM 751 N N . VAL A 1 95 ? -23.215 4.031 21.582 1.00 86.88 95 VAL A N 1
ATOM 752 C CA . VAL A 1 95 ? -23.301 2.956 20.597 1.00 86.88 95 VAL A CA 1
ATOM 753 C C . VAL A 1 95 ? -22.118 2.024 20.800 1.00 86.88 95 VAL A C 1
ATOM 755 O O . VAL A 1 95 ? -20.963 2.455 20.752 1.00 86.88 95 VAL A O 1
ATOM 758 N N . LYS A 1 96 ? -22.401 0.736 21.002 1.00 86.44 96 LYS A N 1
ATOM 759 C CA . LYS A 1 96 ? -21.382 -0.314 20.974 1.00 86.44 96 LYS A CA 1
ATOM 760 C C . LYS A 1 96 ? -20.929 -0.534 19.534 1.00 86.44 96 LYS A C 1
ATOM 762 O O . LYS A 1 96 ? -21.752 -0.785 18.656 1.00 86.44 96 LYS A O 1
ATOM 767 N N . LYS A 1 97 ? -19.627 -0.419 19.285 1.00 87.12 97 LYS A N 1
ATOM 768 C CA . LYS A 1 97 ? -19.009 -0.719 17.990 1.00 87.12 97 LYS A CA 1
ATOM 769 C C . LYS A 1 97 ? -17.993 -1.832 18.164 1.00 87.12 97 LYS A C 1
ATOM 771 O O . LYS A 1 97 ? -17.128 -1.741 19.030 1.00 87.12 97 LYS A O 1
ATOM 776 N N . THR A 1 98 ? -18.068 -2.836 17.307 1.00 91.25 98 THR A N 1
ATOM 777 C CA . THR A 1 98 ? -17.040 -3.871 17.211 1.00 91.25 98 THR A CA 1
ATOM 778 C C . THR A 1 98 ? -15.855 -3.314 16.434 1.00 91.25 98 THR A C 1
ATOM 780 O O . THR A 1 98 ? -16.015 -2.837 15.309 1.00 91.25 98 THR A O 1
ATOM 783 N N . VAL A 1 99 ? -14.667 -3.340 17.037 1.00 90.56 99 VAL A N 1
ATOM 784 C CA . VAL A 1 99 ? -13.421 -2.888 16.408 1.00 90.56 99 VAL A CA 1
ATOM 785 C C . VAL A 1 99 ? -12.437 -4.051 16.354 1.00 90.56 99 VAL A C 1
ATOM 787 O O . VAL A 1 99 ? -12.248 -4.755 17.346 1.00 90.56 99 VAL A O 1
ATOM 790 N N . LYS A 1 100 ? -11.777 -4.233 15.203 1.00 93.19 100 LYS A N 1
ATOM 791 C CA . LYS A 1 100 ? -10.662 -5.176 15.063 1.00 93.19 100 LYS A CA 1
ATOM 792 C C . LYS A 1 100 ? -9.422 -4.583 15.728 1.00 93.19 100 LYS A C 1
ATOM 794 O O . LYS A 1 100 ? -8.866 -3.594 15.251 1.00 93.19 100 LYS A O 1
ATOM 799 N N . LYS A 1 101 ? -8.970 -5.193 16.816 1.00 94.56 101 LYS A N 1
ATOM 800 C CA . LYS A 1 101 ? -7.734 -4.832 17.505 1.00 94.56 101 LYS A CA 1
ATOM 801 C C . LYS A 1 101 ? -6.630 -5.805 17.112 1.00 94.56 101 LYS A C 1
ATOM 803 O O . LYS A 1 101 ? -6.742 -7.013 17.303 1.00 94.56 101 LYS A O 1
ATOM 808 N N . ASP A 1 102 ? -5.553 -5.276 16.546 1.00 96.25 102 ASP A N 1
ATOM 809 C CA . ASP A 1 102 ? -4.437 -6.098 16.085 1.00 96.25 102 ASP A CA 1
ATOM 810 C C . ASP A 1 102 ? -3.720 -6.778 17.255 1.00 96.25 102 ASP A C 1
ATOM 812 O O . ASP A 1 102 ? -3.329 -6.127 18.230 1.00 96.25 102 ASP A O 1
ATOM 816 N N . LYS A 1 103 ? -3.475 -8.085 17.117 1.00 96.50 103 LYS A N 1
ATOM 817 C CA . LYS A 1 103 ? -2.574 -8.818 18.013 1.00 96.50 103 LYS A CA 1
ATOM 818 C C . LYS A 1 103 ? -1.117 -8.401 17.752 1.00 96.50 103 LYS A C 1
ATOM 820 O O . LYS A 1 103 ? -0.817 -7.845 16.690 1.00 96.50 103 LYS A O 1
ATOM 825 N N . PRO A 1 104 ? -0.173 -8.667 18.678 1.00 96.88 104 PRO A N 1
ATOM 826 C CA . PRO A 1 104 ? 1.188 -8.130 18.597 1.00 96.88 104 PRO A CA 1
ATOM 827 C C . PRO A 1 104 ? 1.924 -8.360 17.265 1.00 96.88 104 PRO A C 1
ATOM 829 O O . PRO A 1 104 ? 2.553 -7.426 16.763 1.00 96.88 104 PRO A O 1
ATOM 832 N N . SER A 1 105 ? 1.832 -9.545 16.644 1.00 96.81 105 SER A N 1
ATOM 833 C CA . SER A 1 105 ? 2.498 -9.782 15.351 1.00 96.81 105 SER A CA 1
ATOM 834 C C . SER A 1 105 ? 1.789 -9.111 14.167 1.00 96.81 105 SER A C 1
ATOM 836 O O . SER A 1 105 ? 2.484 -8.576 13.300 1.00 96.81 105 SER A O 1
ATOM 838 N N . ARG A 1 106 ? 0.450 -8.993 14.165 1.00 97.25 106 ARG A N 1
ATOM 839 C CA . ARG A 1 106 ? -0.274 -8.188 13.160 1.00 97.25 106 ARG A CA 1
ATOM 840 C C . ARG A 1 106 ? 0.058 -6.708 13.289 1.00 97.25 106 ARG A C 1
ATOM 842 O O . ARG A 1 106 ? 0.284 -6.044 12.281 1.00 97.25 106 ARG A O 1
ATOM 849 N N . LEU A 1 107 ? 0.197 -6.204 14.515 1.00 97.50 107 LEU A N 1
ATOM 850 C CA . LEU A 1 107 ? 0.640 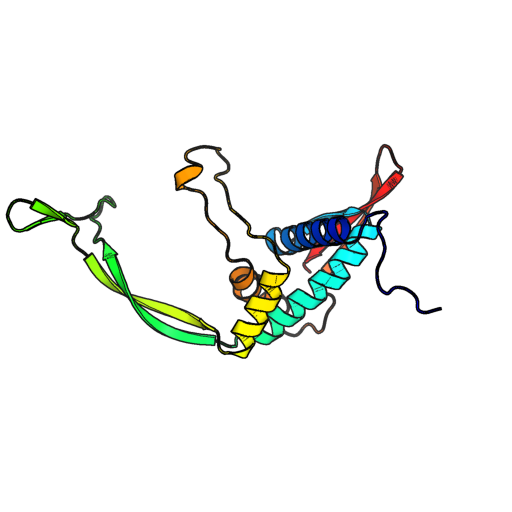-4.833 14.764 1.00 97.50 107 LEU A CA 1
ATOM 851 C C . LEU A 1 107 ? 2.071 -4.599 14.249 1.00 97.50 107 LEU A C 1
ATOM 853 O O . LEU A 1 107 ? 2.357 -3.560 13.648 1.00 97.50 107 LEU A O 1
ATOM 857 N N . ALA A 1 108 ? 2.976 -5.562 14.444 1.00 97.75 108 ALA A N 1
ATOM 858 C CA . ALA A 1 108 ? 4.324 -5.500 13.881 1.00 97.75 108 ALA A CA 1
ATOM 859 C C . ALA A 1 108 ? 4.296 -5.491 12.343 1.00 97.75 108 ALA A C 1
ATOM 861 O O . ALA A 1 108 ? 4.963 -4.660 11.723 1.00 97.75 108 ALA A O 1
ATOM 862 N N . ALA A 1 109 ? 3.475 -6.343 11.727 1.00 97.94 109 ALA A N 1
ATOM 863 C CA . ALA A 1 109 ? 3.261 -6.358 10.284 1.00 97.94 109 ALA A CA 1
ATOM 864 C C . ALA A 1 109 ? 2.684 -5.034 9.765 1.00 97.94 109 ALA A C 1
ATOM 866 O O . ALA A 1 109 ? 3.225 -4.470 8.815 1.00 97.94 109 ALA A O 1
ATOM 867 N N . ARG A 1 110 ? 1.666 -4.469 10.428 1.00 97.88 110 ARG A N 1
ATOM 868 C CA . ARG A 1 110 ? 1.119 -3.137 10.121 1.00 97.88 110 ARG A CA 1
ATOM 869 C C . ARG A 1 110 ? 2.219 -2.083 10.100 1.00 97.88 110 ARG A C 1
ATOM 871 O O . ARG A 1 110 ? 2.328 -1.325 9.140 1.00 97.88 110 ARG A O 1
ATOM 878 N N . ARG A 1 111 ? 3.072 -2.052 11.128 1.00 97.75 111 ARG A N 1
ATOM 879 C CA . ARG A 1 111 ? 4.201 -1.111 11.203 1.00 97.75 111 ARG A CA 1
ATOM 880 C C . ARG A 1 111 ? 5.198 -1.323 10.066 1.00 97.75 111 ARG A C 1
ATOM 882 O O . ARG A 1 111 ? 5.668 -0.343 9.502 1.00 97.75 111 ARG A O 1
ATOM 889 N N . GLN A 1 112 ? 5.494 -2.568 9.691 1.00 97.12 112 GLN A N 1
ATOM 890 C CA . GLN A 1 112 ? 6.367 -2.870 8.549 1.00 97.12 112 GLN A CA 1
ATOM 891 C C . GLN A 1 112 ? 5.767 -2.404 7.215 1.00 97.12 112 GLN A C 1
ATOM 893 O O . GLN A 1 112 ? 6.485 -1.830 6.393 1.00 97.12 112 GLN A O 1
ATOM 898 N N . LEU A 1 113 ? 4.460 -2.606 7.014 1.00 97.62 113 LEU A N 1
ATOM 899 C CA . LEU A 1 113 ? 3.735 -2.116 5.841 1.00 97.62 113 LEU A CA 1
ATOM 900 C C . LEU A 1 113 ? 3.789 -0.583 5.782 1.00 97.62 113 LEU A C 1
ATOM 902 O O . LEU A 1 113 ? 4.277 -0.022 4.802 1.00 97.62 113 LEU A O 1
ATOM 906 N N . LEU A 1 114 ? 3.370 0.101 6.850 1.00 96.69 114 LEU A N 1
ATOM 907 C CA . LEU A 1 114 ? 3.324 1.568 6.915 1.00 96.69 114 LEU A CA 1
ATOM 908 C C . LEU A 1 114 ? 4.712 2.215 6.883 1.00 96.69 114 LEU A C 1
ATOM 910 O O . LEU A 1 114 ? 4.878 3.301 6.335 1.00 96.69 114 LEU A O 1
ATOM 914 N N . ALA A 1 115 ? 5.743 1.529 7.382 1.00 96.69 115 ALA A N 1
ATOM 915 C CA . ALA A 1 115 ? 7.118 1.987 7.233 1.00 96.69 115 ALA A CA 1
ATOM 916 C C . ALA A 1 115 ? 7.522 2.101 5.759 1.00 96.69 115 ALA A C 1
ATOM 918 O O . ALA A 1 115 ? 8.404 2.902 5.450 1.00 96.69 115 ALA A O 1
ATOM 919 N N . TYR A 1 116 ? 6.900 1.343 4.846 1.00 96.62 116 TYR A N 1
ATOM 920 C CA . TYR A 1 116 ? 7.183 1.371 3.411 1.00 96.62 116 TYR A CA 1
ATOM 921 C C . TYR A 1 116 ? 6.162 2.160 2.575 1.00 96.62 116 TYR A C 1
ATOM 923 O O . TYR A 1 116 ? 6.550 2.841 1.623 1.00 96.62 116 TYR A O 1
ATOM 931 N N . LEU A 1 117 ? 4.877 2.074 2.901 1.00 96.50 117 LEU A N 1
ATOM 932 C CA . LEU A 1 117 ? 3.815 2.716 2.129 1.00 96.50 117 LEU A CA 1
ATOM 933 C C . LEU A 1 117 ? 3.764 4.225 2.394 1.00 96.50 117 LEU A C 1
ATOM 935 O O . LEU A 1 117 ? 4.253 4.713 3.414 1.00 96.50 117 LEU A O 1
ATOM 939 N N . TYR A 1 118 ? 3.238 4.978 1.431 1.00 95.69 118 TYR A N 1
ATOM 940 C CA . TYR A 1 118 ? 2.895 6.384 1.637 1.00 95.69 118 TYR A CA 1
ATOM 941 C C . TYR A 1 118 ? 1.432 6.523 2.073 1.00 95.69 118 TYR A C 1
ATOM 943 O O . TYR A 1 118 ? 0.620 5.673 1.701 1.00 95.69 118 TYR A O 1
ATOM 951 N N . PRO A 1 119 ? 1.090 7.576 2.840 1.00 94.88 119 PRO A N 1
ATOM 952 C CA . PRO A 1 119 ? -0.302 7.895 3.122 1.00 94.88 119 PRO A CA 1
ATOM 953 C C . PRO A 1 119 ? -1.023 8.216 1.811 1.00 94.88 119 PRO A C 1
ATOM 955 O O . PRO A 1 119 ? -0.465 8.871 0.924 1.00 94.88 119 PRO A O 1
ATOM 958 N N . VAL A 1 120 ? -2.255 7.733 1.691 1.00 95.56 120 VAL A N 1
ATOM 959 C CA . VAL A 1 120 ? -3.115 7.972 0.533 1.00 95.56 120 VAL A CA 1
ATOM 960 C C . VAL A 1 120 ? -4.341 8.733 1.009 1.00 95.56 120 VAL A C 1
ATOM 962 O O . VAL A 1 120 ? -4.940 8.396 2.027 1.00 95.56 120 VAL A O 1
ATOM 965 N N . THR A 1 121 ? -4.705 9.776 0.272 1.00 94.44 121 THR A N 1
ATOM 966 C CA . THR A 1 121 ? -5.898 10.573 0.545 1.00 94.44 121 THR A CA 1
ATOM 967 C C . THR A 1 121 ? -6.802 10.529 -0.671 1.00 94.44 121 THR A C 1
ATOM 969 O O . THR A 1 121 ? -6.416 10.945 -1.763 1.00 94.44 121 THR A O 1
ATOM 972 N N . GLU A 1 122 ? -8.010 10.024 -0.473 1.00 93.00 122 GLU A N 1
ATOM 973 C CA . GLU A 1 122 ? -9.085 10.099 -1.448 1.00 93.00 122 GLU A CA 1
ATOM 974 C C . GLU A 1 122 ? -9.638 11.518 -1.452 1.00 93.00 122 GLU A C 1
ATOM 976 O O . GLU A 1 122 ? -10.087 12.022 -0.423 1.00 93.00 122 GLU A O 1
ATOM 981 N N . V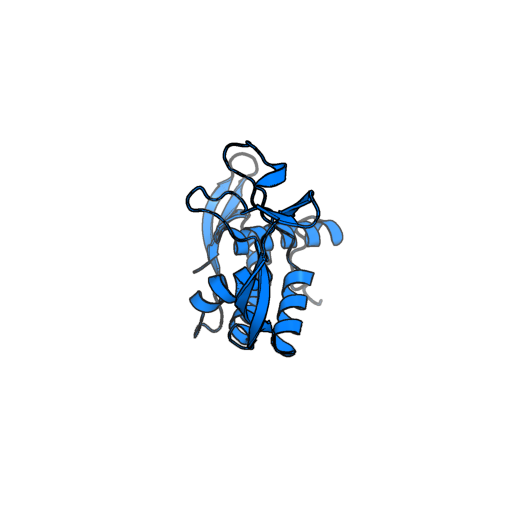AL A 1 123 ? -9.598 12.162 -2.615 1.00 92.62 123 VAL A N 1
ATOM 982 C CA . VAL A 1 123 ? -10.196 13.478 -2.842 1.00 92.62 123 VAL A CA 1
ATOM 983 C C . VAL A 1 123 ? -11.466 13.322 -3.682 1.00 92.62 123 VAL A C 1
ATOM 985 O O . VAL A 1 123 ? -11.494 12.477 -4.579 1.00 92.62 123 VAL A O 1
ATOM 988 N N . PRO A 1 124 ? -12.522 14.117 -3.429 1.00 91.94 124 PRO A N 1
ATOM 989 C CA . PRO A 1 124 ? -13.746 14.059 -4.225 1.00 91.94 124 PRO A CA 1
ATOM 990 C C . PRO A 1 124 ? -13.466 14.313 -5.708 1.00 91.94 124 PRO A C 1
ATOM 992 O O . PRO A 1 124 ? -12.821 15.307 -6.048 1.00 91.94 124 PRO A O 1
ATOM 995 N N . ALA A 1 125 ? -14.002 13.456 -6.581 1.00 89.94 125 ALA A N 1
ATOM 996 C CA . ALA A 1 125 ? -13.797 13.549 -8.028 1.00 89.94 125 ALA A CA 1
ATOM 997 C C . ALA A 1 125 ? -14.274 14.891 -8.611 1.00 89.94 125 ALA A C 1
ATOM 999 O O . ALA A 1 125 ? -13.620 15.454 -9.484 1.00 89.94 125 ALA A O 1
ATOM 1000 N N . ASP A 1 126 ? -15.357 15.449 -8.064 1.00 90.81 126 ASP A N 1
ATOM 1001 C CA . ASP A 1 126 ? -15.948 16.711 -8.527 1.00 90.81 126 ASP A CA 1
ATOM 1002 C C . ASP A 1 126 ? -15.134 17.957 -8.135 1.00 90.81 126 ASP A C 1
ATOM 1004 O O . ASP A 1 126 ? -15.541 19.082 -8.429 1.00 90.81 126 ASP A O 1
ATOM 1008 N N . GLY A 1 127 ? -14.048 17.802 -7.364 1.00 88.06 127 GLY A N 1
ATOM 1009 C CA . GLY A 1 127 ? -13.240 18.914 -6.846 1.00 88.06 127 GLY A CA 1
ATOM 1010 C C . GLY A 1 127 ? -13.972 19.824 -5.848 1.00 88.06 127 GLY A C 1
ATOM 1011 O O . GLY A 1 127 ? -13.411 20.799 -5.345 1.00 88.06 127 GLY A O 1
ATOM 1012 N N . LYS A 1 128 ? -15.230 19.520 -5.520 1.00 89.88 128 LYS A N 1
ATOM 1013 C CA . LYS A 1 128 ? -16.040 20.285 -4.571 1.00 89.88 128 LYS A CA 1
ATOM 1014 C C . LYS A 1 128 ? -15.789 19.806 -3.149 1.00 89.88 128 LYS A C 1
ATOM 1016 O O . LYS A 1 128 ? -15.674 18.614 -2.885 1.00 89.88 128 LYS A O 1
ATOM 1021 N N . LYS A 1 129 ? -15.767 20.756 -2.207 1.00 88.50 129 LYS A N 1
ATOM 1022 C CA . LYS A 1 129 ? -15.680 20.486 -0.760 1.00 88.50 129 LYS A CA 1
ATOM 1023 C C . LYS A 1 129 ? -14.491 19.589 -0.364 1.00 88.50 129 LYS A C 1
ATOM 1025 O O . LYS A 1 129 ? -14.581 18.848 0.613 1.00 88.50 129 LYS A O 1
ATOM 1030 N N . VAL A 1 130 ? -13.361 19.702 -1.074 1.00 89.06 130 VAL A N 1
ATOM 1031 C CA . VAL A 1 130 ? -12.145 18.891 -0.853 1.00 89.06 130 VAL A CA 1
ATOM 1032 C C . VAL A 1 130 ? -11.756 18.850 0.623 1.00 89.06 130 VAL A C 1
ATOM 1034 O O . VAL A 1 130 ? -11.579 17.772 1.178 1.00 89.06 130 VAL A O 1
ATOM 1037 N N . ARG A 1 131 ? -11.714 20.006 1.297 1.00 87.12 131 ARG A N 1
ATOM 1038 C CA . ARG A 1 131 ? -11.320 20.086 2.714 1.00 87.12 131 ARG A CA 1
ATOM 1039 C C . ARG A 1 131 ? -12.188 19.241 3.654 1.00 87.12 131 ARG A C 1
ATOM 1041 O O . ARG A 1 131 ? -11.666 18.744 4.639 1.00 87.12 131 ARG A O 1
ATOM 1048 N N . SER A 1 132 ? -13.486 19.097 3.385 1.00 88.31 132 SER A N 1
ATOM 1049 C CA . SER A 1 132 ? -14.409 18.379 4.279 1.00 88.31 132 SER A CA 1
ATOM 1050 C C . SER A 1 132 ? -14.698 16.944 3.851 1.00 88.31 132 SER A C 1
ATOM 1052 O O . SER A 1 132 ? -15.165 16.161 4.667 1.00 88.31 132 SER A O 1
ATOM 1054 N N . LEU A 1 133 ? -14.504 16.626 2.569 1.00 90.00 133 LEU A N 1
ATOM 1055 C CA . LEU A 1 133 ? -14.860 15.325 1.998 1.00 90.00 133 LEU A CA 1
ATOM 1056 C C . LEU A 1 133 ? -13.643 14.454 1.660 1.00 90.00 133 LEU A C 1
ATOM 1058 O O . LEU A 1 133 ? -13.829 13.327 1.215 1.00 90.00 133 LEU A O 1
ATOM 1062 N N . SER A 1 134 ? -12.416 14.951 1.851 1.00 92.25 134 SER A N 1
ATOM 1063 C CA . SER A 1 134 ? -11.225 14.116 1.684 1.00 92.25 134 SER A CA 1
ATOM 1064 C C . SER A 1 134 ? -11.148 13.062 2.784 1.00 92.25 134 SER A C 1
ATOM 1066 O O . SER A 1 134 ? -11.410 13.363 3.950 1.00 92.25 134 SER A O 1
ATOM 1068 N N . LYS A 1 135 ? -10.757 11.843 2.418 1.00 93.25 135 LYS A N 1
ATOM 1069 C CA . LYS A 1 135 ? -10.643 10.714 3.343 1.00 93.25 135 LYS A CA 1
ATOM 1070 C C . LYS A 1 135 ? -9.227 10.160 3.315 1.00 93.25 135 LYS A C 1
ATOM 1072 O O . LYS A 1 135 ? -8.704 9.828 2.255 1.00 93.25 135 LYS A O 1
ATOM 1077 N N . GLU A 1 136 ? -8.608 10.049 4.483 1.00 94.25 136 GLU A N 1
ATOM 1078 C CA . GLU A 1 136 ? -7.354 9.316 4.618 1.00 94.25 136 GLU A CA 1
ATOM 1079 C C . GLU A 1 136 ? -7.627 7.812 4.556 1.00 94.25 136 GLU A C 1
ATOM 1081 O O . GLU A 1 136 ? -8.552 7.300 5.193 1.00 94.25 136 GLU A O 1
ATOM 1086 N N . VAL A 1 137 ? -6.834 7.116 3.750 1.00 95.44 137 VAL A N 1
ATOM 1087 C CA . VAL A 1 137 ? -6.930 5.674 3.563 1.00 95.44 137 VAL A CA 1
ATOM 1088 C C . VAL A 1 137 ? -5.914 5.005 4.474 1.00 95.44 137 VAL A C 1
ATOM 1090 O O . VAL A 1 137 ? -4.704 5.194 4.315 1.00 95.44 137 VAL A O 1
ATOM 1093 N N . ASP A 1 138 ? -6.393 4.165 5.391 1.00 95.75 138 ASP A N 1
ATOM 1094 C CA . ASP A 1 138 ? -5.520 3.244 6.109 1.00 95.75 138 ASP A CA 1
ATOM 1095 C C . ASP A 1 138 ? -5.057 2.145 5.144 1.00 95.75 138 ASP A C 1
ATOM 1097 O O . ASP A 1 138 ? -5.731 1.142 4.895 1.00 95.75 138 ASP A O 1
ATOM 1101 N N . MET A 1 139 ? -3.873 2.355 4.572 1.00 96.88 139 MET A N 1
ATOM 1102 C CA . MET A 1 139 ? -3.281 1.417 3.626 1.00 96.88 139 MET A CA 1
ATOM 1103 C C . MET A 1 139 ? -2.991 0.049 4.248 1.00 96.88 139 MET A C 1
ATOM 1105 O O . MET A 1 139 ? -3.005 -0.943 3.526 1.00 96.88 139 MET A O 1
ATOM 1109 N N . ALA A 1 140 ? -2.723 -0.042 5.553 1.00 96.69 140 ALA A N 1
ATOM 1110 C CA . ALA A 1 140 ? -2.486 -1.336 6.184 1.00 96.69 140 ALA A CA 1
ATOM 1111 C C . ALA A 1 140 ? -3.797 -2.101 6.392 1.00 96.69 140 ALA A C 1
ATOM 1113 O O . ALA A 1 140 ? -3.848 -3.295 6.105 1.00 96.69 140 ALA A O 1
ATOM 1114 N N . GLU A 1 141 ? -4.862 -1.416 6.810 1.00 96.06 141 GLU A N 1
ATOM 1115 C CA . GLU A 1 141 ? -6.198 -2.012 6.886 1.00 96.06 141 GLU A CA 1
ATOM 1116 C C . GLU A 1 141 ? -6.662 -2.495 5.507 1.00 96.06 141 GLU A C 1
ATOM 1118 O O . GLU A 1 141 ? -7.013 -3.664 5.365 1.00 96.06 141 GLU A O 1
ATOM 1123 N N . LYS A 1 142 ? -6.510 -1.670 4.461 1.00 96.75 142 LYS A N 1
ATOM 1124 C CA . LYS A 1 142 ? -6.763 -2.076 3.067 1.00 96.75 142 LYS A CA 1
ATOM 1125 C C . LYS A 1 142 ? -5.978 -3.332 2.676 1.00 96.75 142 LYS A C 1
ATOM 1127 O O . LYS A 1 142 ? -6.508 -4.234 2.026 1.00 96.75 142 LYS A O 1
ATOM 1132 N N . MET A 1 143 ? -4.708 -3.415 3.071 1.00 97.75 143 MET A N 1
ATOM 1133 C CA . MET A 1 143 ? -3.884 -4.590 2.792 1.00 97.75 143 MET A CA 1
ATOM 1134 C C . MET A 1 143 ? -4.420 -5.852 3.470 1.00 97.75 143 MET A C 1
ATOM 1136 O O . MET A 1 143 ? -4.423 -6.903 2.833 1.00 97.75 143 MET A O 1
ATOM 1140 N N . PHE A 1 144 ? -4.876 -5.772 4.721 1.00 97.81 144 PHE A N 1
ATOM 1141 C CA . PHE A 1 144 ? -5.396 -6.938 5.437 1.00 97.81 144 PHE A CA 1
ATOM 1142 C C . PHE A 1 144 ? -6.818 -7.330 5.024 1.00 97.81 144 PHE A C 1
ATOM 1144 O O . PHE A 1 144 ? -7.104 -8.521 4.936 1.00 97.81 144 PHE A O 1
ATOM 1151 N N . ASP A 1 145 ? -7.685 -6.353 4.768 1.00 96.44 145 ASP A N 1
ATOM 1152 C CA . ASP A 1 145 ? -9.121 -6.581 4.592 1.00 96.44 145 ASP A CA 1
ATOM 1153 C C . ASP A 1 145 ? -9.533 -6.677 3.114 1.00 96.44 145 ASP A C 1
ATOM 1155 O O . ASP A 1 145 ? -10.513 -7.347 2.799 1.00 96.44 145 ASP A O 1
ATOM 1159 N N . GLU A 1 146 ? -8.777 -6.077 2.187 1.00 96.56 146 GLU A N 1
ATOM 1160 C CA . GLU A 1 146 ? -9.103 -6.112 0.752 1.00 96.56 146 GLU A CA 1
ATOM 1161 C C . GLU A 1 146 ? -8.081 -6.872 -0.101 1.00 96.56 146 GLU A C 1
ATOM 1163 O O . GLU A 1 146 ? -8.461 -7.587 -1.031 1.00 96.56 146 GLU A O 1
ATOM 1168 N N . VAL A 1 147 ? -6.779 -6.699 0.156 1.00 97.31 147 VAL A N 1
ATOM 1169 C CA . VAL A 1 147 ? -5.723 -7.281 -0.696 1.00 97.31 147 VAL A CA 1
ATOM 1170 C C . VAL A 1 147 ? -5.407 -8.715 -0.282 1.00 97.31 147 VAL A C 1
ATOM 1172 O O . VAL A 1 147 ? -5.483 -9.622 -1.106 1.00 97.31 147 VAL A O 1
ATOM 1175 N N . ALA A 1 148 ? -5.071 -8.934 0.989 1.00 97.25 148 ALA A N 1
ATOM 1176 C CA . ALA A 1 148 ? -4.672 -10.232 1.521 1.00 97.25 148 ALA A CA 1
ATOM 1177 C C . ALA A 1 148 ? -5.704 -11.357 1.299 1.00 97.25 148 ALA A C 1
ATOM 1179 O O . ALA A 1 148 ? -5.285 -12.450 0.909 1.00 97.25 148 ALA A O 1
ATOM 1180 N N . PRO A 1 149 ? -7.029 -11.144 1.463 1.00 97.56 149 PRO A N 1
ATOM 1181 C CA . PRO A 1 149 ? -8.009 -12.215 1.286 1.00 97.56 149 PRO A CA 1
ATOM 1182 C C . PRO A 1 149 ? -8.025 -12.806 -0.129 1.00 97.56 149 PRO A C 1
ATOM 1184 O O . PRO A 1 149 ? -8.296 -13.991 -0.289 1.00 97.56 149 PRO A O 1
ATOM 1187 N N . LYS A 1 150 ? -7.657 -12.019 -1.151 1.00 96.44 150 LYS A N 1
ATOM 1188 C CA . LYS A 1 150 ? -7.595 -12.468 -2.556 1.00 96.44 150 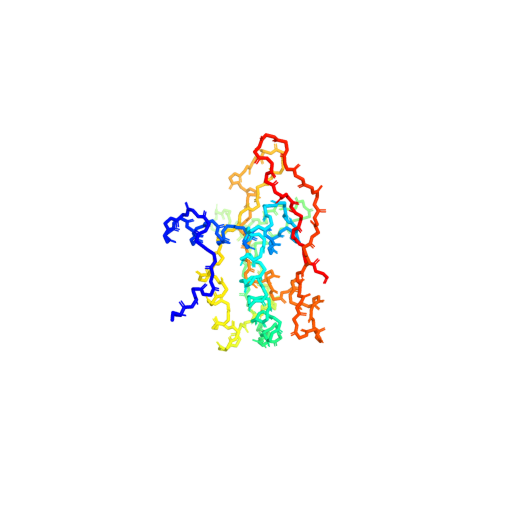LYS A CA 1
ATOM 1189 C C . LYS A 1 150 ? -6.493 -13.498 -2.815 1.00 96.44 150 LYS A C 1
ATOM 1191 O O . LYS A 1 150 ? -6.510 -14.175 -3.836 1.00 96.44 150 LYS A O 1
ATOM 1196 N N . PHE A 1 151 ? -5.525 -13.601 -1.908 1.00 97.19 151 PHE A N 1
ATOM 1197 C CA . PHE A 1 151 ? -4.308 -14.386 -2.094 1.00 97.19 151 PHE A CA 1
ATOM 1198 C C . PHE A 1 151 ? -4.133 -15.502 -1.060 1.00 97.19 151 PHE A C 1
ATOM 1200 O O . PHE A 1 151 ? -3.058 -16.096 -0.966 1.00 97.19 151 PHE A O 1
ATOM 1207 N N . VAL A 1 152 ? -5.178 -15.809 -0.291 1.00 95.06 152 VAL A N 1
ATOM 1208 C CA . VAL A 1 152 ? -5.169 -16.937 0.648 1.00 95.06 152 VAL A CA 1
ATOM 1209 C C . VAL A 1 152 ? -4.900 -18.235 -0.114 1.00 95.06 152 VAL A C 1
ATOM 1211 O O . VAL A 1 152 ? -5.484 -18.485 -1.164 1.00 95.06 152 VAL A O 1
ATOM 1214 N N . GLY A 1 153 ? -3.977 -19.049 0.399 1.00 92.56 153 GLY A N 1
ATOM 1215 C CA . GLY A 1 153 ? -3.568 -20.306 -0.237 1.00 92.56 153 GLY A CA 1
ATOM 1216 C C . GLY A 1 153 ? -2.580 -20.154 -1.401 1.00 92.56 153 GLY A C 1
ATOM 1217 O O . GLY A 1 153 ? -2.117 -21.161 -1.933 1.00 92.56 153 GLY A O 1
ATOM 1218 N N . ARG A 1 154 ? -2.202 -18.926 -1.791 1.00 94.94 154 ARG A N 1
ATOM 1219 C CA . ARG A 1 154 ? -1.164 -18.679 -2.803 1.00 94.94 154 ARG A CA 1
ATOM 1220 C C . ARG A 1 154 ? 0.180 -18.389 -2.124 1.00 94.94 154 ARG A C 1
ATOM 1222 O O . ARG A 1 154 ? 0.301 -17.434 -1.372 1.00 94.94 154 ARG A O 1
ATOM 1229 N N . ASN A 1 155 ? 1.217 -19.157 -2.464 1.00 92.31 155 ASN A N 1
ATOM 1230 C CA . ASN A 1 155 ? 2.569 -19.030 -1.887 1.00 92.31 155 ASN A CA 1
ATOM 1231 C C . ASN A 1 155 ? 3.496 -18.053 -2.649 1.00 92.31 155 ASN A C 1
ATOM 1233 O O . ASN A 1 155 ? 4.719 -18.179 -2.597 1.00 92.31 155 ASN A O 1
ATOM 1237 N N . GLY A 1 156 ? 2.928 -17.087 -3.377 1.00 94.19 156 GLY A N 1
ATOM 1238 C CA . GLY A 1 156 ? 3.654 -16.099 -4.185 1.00 94.19 156 GLY A CA 1
ATOM 1239 C C . GLY A 1 156 ? 3.097 -15.934 -5.599 1.00 94.19 156 GLY A C 1
ATOM 1240 O O . GLY A 1 156 ? 2.177 -16.638 -6.011 1.00 94.19 156 GLY A O 1
ATOM 1241 N N . GLY A 1 157 ? 3.651 -14.983 -6.354 1.00 95.94 157 GLY A N 1
ATOM 1242 C CA . GLY A 1 157 ? 3.141 -14.654 -7.687 1.00 95.94 157 GLY A CA 1
ATOM 1243 C C . GLY A 1 157 ? 1.842 -13.854 -7.613 1.00 95.94 157 GLY A C 1
ATOM 1244 O O . GLY A 1 157 ? 0.928 -14.066 -8.407 1.00 95.94 157 GLY A O 1
ATOM 1245 N N . TYR A 1 158 ? 1.748 -12.952 -6.636 1.00 97.94 158 TYR A N 1
ATOM 1246 C CA . TYR A 1 158 ? 0.574 -12.101 -6.426 1.00 97.94 158 TYR A CA 1
ATOM 1247 C C . TYR A 1 158 ? 0.436 -11.013 -7.490 1.00 97.94 158 TYR A C 1
ATOM 1249 O O . TYR A 1 158 ? -0.632 -10.428 -7.650 1.00 97.94 158 TYR A O 1
ATOM 1257 N N . THR A 1 159 ? 1.524 -10.725 -8.206 1.00 98.12 159 THR A N 1
ATOM 1258 C CA . THR A 1 159 ? 1.559 -9.727 -9.272 1.00 98.12 159 THR A CA 1
ATOM 1259 C C . THR A 1 159 ? 1.830 -10.360 -10.630 1.00 98.12 159 THR A C 1
ATOM 1261 O O . THR A 1 159 ? 2.608 -11.309 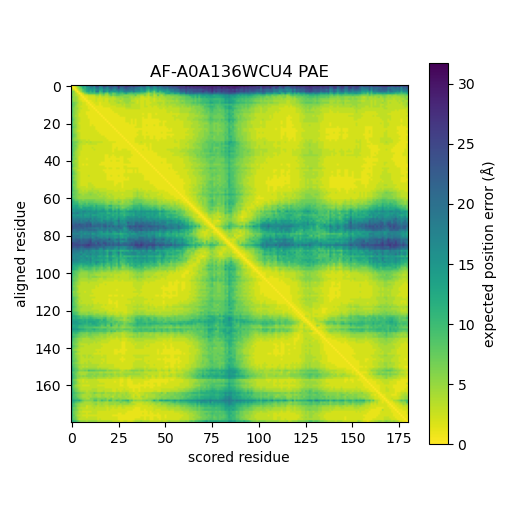-10.752 1.00 98.12 159 THR A O 1
ATOM 1264 N N . ARG A 1 160 ? 1.285 -9.770 -11.693 1.00 98.06 160 ARG A N 1
ATOM 1265 C CA . ARG A 1 160 ? 1.575 -10.096 -13.096 1.00 98.06 160 ARG A CA 1
ATOM 1266 C C . ARG A 1 160 ? 2.122 -8.871 -13.814 1.00 98.06 160 ARG A C 1
ATOM 1268 O O . ARG A 1 160 ? 1.706 -7.755 -13.532 1.00 98.06 160 ARG A O 1
ATOM 1275 N N . ILE A 1 161 ? 3.070 -9.085 -14.728 1.00 98.44 161 ILE A N 1
ATOM 1276 C CA . ILE A 1 161 ? 3.602 -8.040 -15.610 1.00 98.44 161 ILE A CA 1
ATOM 1277 C C . ILE A 1 161 ? 3.167 -8.361 -17.040 1.00 98.44 161 ILE A C 1
ATOM 1279 O O . ILE A 1 161 ? 3.516 -9.421 -17.555 1.00 98.44 161 ILE A O 1
ATOM 1283 N N . VAL A 1 162 ? 2.440 -7.443 -17.673 1.00 98.00 162 VAL A N 1
ATOM 1284 C CA . VAL A 1 162 ? 1.947 -7.559 -19.053 1.00 98.00 162 VAL A CA 1
ATOM 1285 C C . VAL A 1 162 ? 2.641 -6.509 -19.912 1.00 98.00 162 VAL A C 1
ATOM 1287 O O . VAL A 1 162 ? 2.579 -5.319 -19.604 1.00 98.00 162 VAL A O 1
ATOM 1290 N N . LYS A 1 163 ? 3.329 -6.932 -20.977 1.00 97.62 163 LYS A N 1
ATOM 1291 C CA . LYS A 1 163 ? 4.037 -6.018 -21.885 1.00 97.62 163 LYS A CA 1
ATOM 1292 C C . LYS A 1 163 ? 3.051 -5.265 -22.775 1.00 97.62 163 LYS A C 1
ATOM 1294 O O . LYS A 1 163 ? 2.132 -5.870 -23.310 1.00 97.62 163 LYS A O 1
ATOM 1299 N N . LEU A 1 164 ? 3.277 -3.963 -22.937 1.00 96.12 164 LEU A N 1
ATOM 1300 C CA . LEU A 1 164 ? 2.468 -3.086 -23.791 1.00 96.12 164 LEU A CA 1
ATOM 1301 C C . LEU A 1 164 ? 3.172 -2.697 -25.091 1.00 96.12 164 LEU A C 1
ATOM 1303 O O . LEU A 1 164 ? 2.507 -2.327 -26.050 1.00 96.12 164 LEU A O 1
ATOM 1307 N N . GLY A 1 165 ? 4.500 -2.799 -25.127 1.00 94.88 165 GLY A N 1
ATOM 1308 C CA . GLY A 1 165 ? 5.319 -2.409 -26.273 1.00 94.88 165 GLY A CA 1
ATOM 1309 C C . GLY A 1 165 ? 6.260 -1.255 -25.941 1.00 94.88 165 GLY A C 1
ATOM 1310 O O . GLY A 1 165 ? 6.366 -0.828 -24.788 1.00 94.88 165 GLY A O 1
ATOM 1311 N N . ALA A 1 166 ? 6.978 -0.779 -26.954 1.00 96.56 166 ALA A N 1
ATOM 1312 C CA . ALA A 1 166 ? 7.899 0.340 -26.814 1.00 96.56 166 ALA A CA 1
ATOM 1313 C C . ALA A 1 166 ? 7.134 1.669 -26.724 1.00 96.56 166 ALA A C 1
ATOM 1315 O O . ALA A 1 166 ? 6.222 1.937 -27.507 1.00 96.56 166 ALA A O 1
ATOM 1316 N N . ARG A 1 167 ? 7.525 2.520 -25.774 1.00 95.69 167 ARG A N 1
ATOM 1317 C CA . ARG A 1 167 ? 6.981 3.868 -25.627 1.00 95.69 167 ARG A CA 1
ATOM 1318 C C . ARG A 1 167 ? 7.366 4.735 -26.821 1.00 95.69 167 ARG A C 1
ATOM 1320 O O . ARG A 1 167 ? 8.531 4.775 -27.217 1.00 95.69 167 ARG A O 1
ATOM 1327 N N . LYS A 1 168 ? 6.407 5.510 -27.332 1.00 94.56 168 LYS A N 1
ATOM 1328 C CA . LYS A 1 168 ? 6.683 6.547 -28.332 1.00 94.56 168 LYS A CA 1
ATOM 1329 C C . LYS A 1 168 ? 7.588 7.628 -27.726 1.00 94.56 168 LYS A C 1
ATOM 1331 O O . LYS A 1 168 ? 7.261 8.183 -26.680 1.00 94.56 168 LYS A O 1
ATOM 1336 N N . GLY A 1 169 ? 8.701 7.928 -28.391 1.00 94.06 169 GLY A N 1
ATOM 1337 C CA . GLY A 1 169 ? 9.693 8.909 -27.945 1.00 94.06 169 GLY A CA 1
ATOM 1338 C C . GLY A 1 169 ? 11.035 8.254 -27.639 1.00 94.06 169 GLY A C 1
ATOM 1339 O O . GLY A 1 169 ? 11.912 8.241 -28.490 1.00 94.06 169 GLY A O 1
ATOM 1340 N N . ASP A 1 170 ? 11.191 7.691 -26.442 1.00 94.56 170 ASP A N 1
ATOM 1341 C CA . ASP A 1 170 ? 12.466 7.127 -25.975 1.00 94.56 170 ASP A CA 1
ATOM 1342 C C . ASP A 1 170 ? 12.584 5.600 -26.124 1.00 94.56 170 ASP A C 1
ATOM 1344 O O . ASP A 1 170 ? 13.553 5.007 -25.654 1.00 94.56 170 ASP A O 1
ATOM 1348 N N . GLY A 1 171 ? 11.588 4.943 -26.730 1.00 94.00 171 GLY A N 1
ATOM 1349 C CA . GLY A 1 171 ? 11.610 3.506 -27.018 1.00 94.00 171 GLY A CA 1
ATOM 1350 C C . GLY A 1 171 ? 11.565 2.597 -25.784 1.00 94.00 171 GLY A C 1
ATOM 1351 O O . GLY A 1 171 ? 11.694 1.380 -25.911 1.00 94.00 171 GLY A O 1
ATOM 1352 N N . ALA A 1 172 ? 11.377 3.142 -24.578 1.00 94.56 172 ALA A N 1
ATOM 1353 C CA . ALA A 1 172 ? 11.377 2.349 -23.355 1.00 94.56 172 ALA A CA 1
ATOM 1354 C C . ALA A 1 172 ? 10.186 1.375 -23.321 1.00 94.56 172 ALA A C 1
ATOM 1356 O O . ALA A 1 172 ? 9.045 1.781 -23.523 1.00 94.56 172 ALA A O 1
ATOM 1357 N N . MET A 1 173 ? 10.426 0.099 -23.006 1.00 97.25 173 MET A N 1
ATOM 1358 C CA . MET A 1 173 ? 9.355 -0.902 -22.904 1.00 97.25 173 MET A CA 1
ATOM 1359 C C . MET A 1 173 ? 8.393 -0.584 -21.754 1.00 97.25 173 MET A C 1
ATOM 1361 O O . MET A 1 173 ? 8.772 -0.652 -20.576 1.00 97.25 173 MET A O 1
ATOM 1365 N N . GLU A 1 174 ? 7.142 -0.279 -22.093 1.00 97.31 174 GLU A N 1
ATOM 1366 C CA . GLU A 1 174 ? 6.056 -0.100 -21.137 1.00 97.31 174 GLU A CA 1
ATOM 1367 C C . GLU A 1 174 ? 5.381 -1.429 -20.824 1.00 97.31 174 GLU A C 1
ATOM 1369 O O . GLU A 1 174 ? 5.258 -2.333 -21.656 1.00 97.31 174 GLU A O 1
ATOM 1374 N N . VAL A 1 175 ? 4.926 -1.534 -19.584 1.00 98.44 175 VAL A N 1
ATOM 1375 C CA . VAL A 1 175 ? 4.213 -2.688 -19.061 1.00 98.44 175 VAL A CA 1
ATOM 1376 C C . VAL A 1 175 ? 3.098 -2.222 -18.132 1.00 98.44 175 VAL A C 1
ATOM 1378 O O . VAL A 1 175 ? 3.205 -1.175 -17.484 1.00 98.44 175 VAL A O 1
ATOM 1381 N N . PHE A 1 176 ? 2.060 -3.037 -18.005 1.00 98.44 176 PHE A N 1
ATOM 1382 C CA . PHE A 1 176 ? 1.243 -3.038 -16.802 1.00 98.44 176 PHE A CA 1
ATOM 1383 C C . PHE A 1 176 ? 1.855 -3.981 -15.774 1.00 98.44 176 PHE A C 1
ATOM 1385 O O . PHE A 1 176 ? 2.312 -5.069 -16.120 1.00 98.44 176 PHE A O 1
ATOM 1392 N N . ILE A 1 177 ? 1.840 -3.569 -14.512 1.00 98.50 177 ILE A N 1
ATOM 1393 C CA . ILE A 1 177 ? 1.943 -4.481 -13.375 1.00 98.50 177 ILE A CA 1
ATOM 1394 C C . ILE A 1 177 ? 0.615 -4.440 -12.622 1.00 98.50 177 ILE A C 1
ATOM 1396 O O . ILE A 1 177 ? 0.103 -3.354 -12.348 1.00 98.50 177 ILE A O 1
ATOM 1400 N N . GLU A 1 178 ? 0.049 -5.609 -12.337 1.00 98.44 178 GLU A N 1
ATOM 1401 C CA . GLU A 1 178 ? -1.285 -5.762 -11.745 1.00 98.44 178 GLU A CA 1
ATOM 1402 C C . GLU A 1 178 ? -1.330 -6.898 -10.719 1.00 98.44 178 GLU A C 1
ATOM 1404 O O . GLU A 1 178 ? -0.516 -7.822 -10.781 1.00 98.44 178 GLU A O 1
ATOM 1409 N N . LEU A 1 179 ? -2.255 -6.798 -9.766 1.00 97.81 179 LEU A N 1
ATOM 1410 C CA . LEU A 1 179 ? -2.606 -7.864 -8.825 1.00 97.81 179 LEU A CA 1
ATOM 1411 C C . LEU A 1 179 ? -3.397 -8.970 -9.549 1.00 97.81 179 LEU A C 1
ATOM 1413 O O . LEU A 1 179 ? -4.183 -8.658 -10.441 1.00 97.81 179 LEU A O 1
ATOM 1417 N N . VAL A 1 180 ? -3.164 -10.239 -9.185 1.00 94.75 180 VAL A N 1
ATOM 1418 C CA . VAL A 1 180 ? -3.715 -11.429 -9.879 1.00 94.75 180 VAL A CA 1
ATOM 1419 C C . VAL A 1 180 ? -4.897 -12.064 -9.172 1.00 94.75 180 VAL A C 1
ATOM 1421 O O . VAL A 1 180 ? -4.697 -12.524 -8.029 1.00 94.75 180 VAL A O 1
#

Nearest PDB structures (foldseek):
  8a63-assembly1_Q  TM=9.003E-01  e=1.798E-11  Listeria monocytogenes EGD-e
  8qpp-assembly1_k  TM=8.890E-01  e=1.124E-11  Bacillus subtilis
  7p7t-assembly1_Q  TM=8.673E-01  e=4.344E-11  Enterococcus faecalis
  6ywy-assembly1_L  TM=8.676E-01  e=2.210E-08  Neurospora crassa
  8apo-assembly1_Al  TM=8.686E-01  e=4.475E-08  Polytomella magna

Secondary structure (DSSP, 8-state):
----SS--TT--HHHHHHHHHHHHHHHHHHSEEEEEHHHHHHHHHHHHHHHHHHHHHTT-EEEEEEEEEEE-B-TTSPBPEEEETTEEEE-EEEEEEEEEEEPHHHHHHHHHHHHHSPPEEE--TT-TTHHHH-EEE-HHHHIIIIIGGGGTT--S--EEEEEEEEPTTT--EEEEEEE-

Foldseek 3Di:
DPDDPADPVPDDPVVLLVVLQAVLQCCLVVQKDKDFPNSLVRNQVVNQVLLVLLLVQLPQWDKDWDWDWDFDADPVRHFDWDQDPNDTDTDTDTDTDIDTGHDPSLVVSLCVNPVRHDWDKDADPVNPPRVPPIDIDSSSNCSSPPVNVVQHPPPTPQKDWAWDFADPPPRGTMIMIGGD

Radius of gyration: 22.32 Å; Cα contacts (8 Å, |Δi|>4): 253; chains: 1; bounding box: 67×48×60 Å

Solvent-accessible surface area (backbone atoms only — not comparable to full-atom values): 10529 Å² total; per-residue (Å²): 134,87,75,72,96,66,83,60,83,93,43,57,71,70,59,40,51,52,52,44,29,51,55,33,35,47,28,72,71,66,40,48,40,81,43,41,51,77,54,42,58,57,31,45,66,49,45,50,53,53,46,51,51,26,45,75,31,47,80,43,52,44,81,43,80,42,81,41,82,40,72,37,57,46,98,85,69,47,72,39,65,47,77,57,94,89,40,80,42,76,42,64,44,83,42,80,40,82,41,83,42,64,36,75,67,28,45,51,43,40,50,57,46,54,74,53,44,65,90,45,70,50,62,45,89,84,68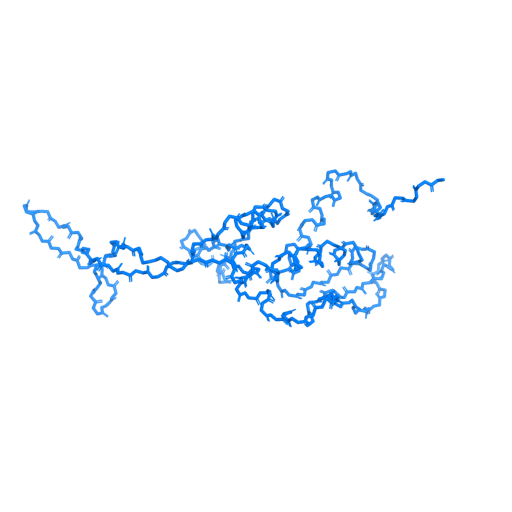,59,62,42,91,80,62,45,41,79,50,60,65,52,57,46,33,30,74,62,52,16,68,74,46,67,95,54,99,65,78,52,58,47,79,46,80,73,46,62,38,90,89,83,56,50,46,31,20,39,37,30,63,102

Mean predicted aligned error: 6.14 Å

Sequence (180 aa):
MHASGYRKLGKTTPQRKALLRNQVTNLLYHGKIKTTETRAKEVRRIAEKLITIAVKEKDNFEEVEVTAKVAKKDASGKRVKEVVNGKKVTVYDEVKKTVKKDKPSRLAARRQLLAYLYPVTEVPADGKKVRSLSKEVDMAEKMFDEVAPKFVGRNGGYTRIVKLGARKGDGAMEVFIELV

pLDDT: mean 92.8, std 7.67, range [44.59, 98.56]